Protein AF-A0A9X8E520-F1 (afdb_monomer)

Organism: Aphanomyces astaci (NCBI:txid112090)

Radius of gyration: 20.52 Å; Cα contacts (8 Å, |Δi|>4): 341; chains: 1; bounding box: 59×46×56 Å

pLDDT: mean 82.62, std 17.29, range [32.62, 98.75]

Mean predicted aligned error: 8.29 Å

Nearest PDB structures (foldseek):
  2x6n-assembly1_B  TM=4.641E-01  e=5.350E-03  Human spumaretrovirus
  2x78-assembly1_B  TM=4.586E-01  e=1.218E-02  Human spumaretrovirus
  2x6s-assembly3_B  TM=3.965E-01  e=4.715E-03  Human spumaretrovirus
  1bis-assembly1_A  TM=6.542E-01  e=9.823E-02  Human immunodeficiency virus 1
  6rwo-assembly1_C  TM=5.144E-01  e=1.736E-01  Simian immunodeficiency virus

Solvent-accessible surface area (backbone atoms only — not comparable to full-atom values): 13959 Å² total; per-residue (Å²): 104,71,66,59,50,52,51,52,52,52,49,52,32,64,79,52,66,40,84,47,46,34,43,41,44,79,42,82,44,48,43,42,66,74,77,93,68,86,92,67,62,94,90,56,82,83,83,82,78,91,73,91,81,41,65,85,43,46,35,30,36,34,48,39,38,36,75,86,68,51,75,50,64,42,39,36,23,33,65,30,83,76,65,92,47,68,68,59,42,53,49,17,50,73,76,38,43,37,31,54,78,73,60,32,70,59,49,57,57,49,26,69,76,59,54,34,45,71,34,30,36,73,81,18,64,90,42,46,68,56,44,43,55,50,46,44,69,77,42,61,73,47,90,54,38,92,83,43,36,33,38,40,38,35,60,70,53,66,43,66,61,37,71,69,38,49,52,50,35,52,77,44,34,35,46,79,43,73,39,59,81,95,37,44,79,78,71,30,65,45,64,64,63,31,53,60,53,35,54,51,52,41,33,51,54,48,48,52,50,57,51,68,74,47,92,59,101,73,87,80,88,77,79,73,76,51,47,64,56,47,37,54,55,41,50,46,59,34,47,78,74,60,102

Sequence (243 aa):
MRATFAERVQQLVFNHDIAVIYNADQTAVNYEYLPTKTINGINEKAVWVKCGGKTKERVTAMVLADTTGAKHPLFLVLRTTKSKFKAVVQDNLKQRQGFGKLLWKSVEPLQVQYDCHIYGNPTAWWNSKISLEFLEFNFARRLDRATKKVLLLWDDFSAHFTDEVVAYAKSINVVLERIPPRFTWICQPADVAWNRPLKSRLREKWLDLLRRQNPTLQDDHVEVQDATTFALYGCVLVYLCVV

Secondary structure (DSSP, 8-state):
-HHHHHHHHHHHHHHTT---EEEEEEEEEES----S-----TTPPPPPPP--S-TT-EEEEEEEEETT--B--EEEEEE-PPPS-HHHHHHHHHHSTT--HHHHHHHHHHHHHHTEEEEEETT----HHHHHHHHHHHHTT-TTTTT--EEEEE-S-GGGS-HHHHHHHHHTTEEEEEPPTT-HHHH-HIIIIIHHHHHHHHHHHHHHHHHHT-SSS-------S-HHHHHHHHHHHHHHHH-

InterPro domains:
  IPR004875 DDE superfamily endonuclease domain [PF03184] (56-225)
  IPR050863 Centromere and Transposable Element-Derived Protein [PTHR19303] (21-214)

Foldseek 3Di:
DQVVQVVVVVCCCVVFVAPKEKFKDKDWQFLALDDPDDDDDVPDDDDDFDDPPRRVATKIKMWMDMPVRDTAAIEIQHADDADPDPVQQVCCVVPQQRDHPVVSVVVVVLCVVLVHHYHYDNVSDDALVVLLVVCCVPQQPDPCQVPHAHEYEDEPPVSCDDPVNCVSCVVSRYHYDYDDPPCCCPRHCCNVFPRVQLNVQLSVVSVVVSVVVPPDPDDDDDDDPDSVCSSSVSNSVSNVVGD

Structure (mmCIF, N/CA/C/O backbone):
data_AF-A0A9X8E520-F1
#
_entry.id   AF-A0A9X8E520-F1
#
loop_
_atom_site.group_PDB
_atom_site.id
_atom_site.type_symbol
_atom_site.label_atom_id
_atom_site.label_alt_id
_atom_site.label_comp_id
_atom_site.label_asym_id
_atom_site.label_entity_id
_atom_site.label_seq_id
_atom_site.pdbx_PDB_ins_code
_atom_site.Cartn_x
_atom_site.Cartn_y
_atom_site.Cartn_z
_atom_site.occupancy
_atom_site.B_iso_or_equiv
_atom_site.auth_seq_id
_atom_site.auth_comp_id
_atom_site.auth_asym_id
_atom_site.auth_atom_id
_atom_site.pdbx_PDB_model_num
ATOM 1 N N . MET A 1 1 ? 8.726 -0.243 24.674 1.00 76.75 1 MET A N 1
ATOM 2 C CA . MET A 1 1 ? 8.202 0.192 23.358 1.00 76.75 1 MET A CA 1
ATOM 3 C C . MET A 1 1 ? 7.291 -0.837 22.696 1.00 76.75 1 MET A C 1
ATOM 5 O O . MET A 1 1 ? 6.156 -0.478 22.434 1.00 76.75 1 MET A O 1
ATOM 9 N N . ARG A 1 2 ? 7.706 -2.099 22.470 1.00 80.88 2 ARG A N 1
ATOM 10 C CA . ARG A 1 2 ? 6.799 -3.148 21.940 1.00 80.88 2 ARG A CA 1
ATOM 11 C C . ARG A 1 2 ? 5.533 -3.324 22.792 1.00 80.88 2 ARG A C 1
ATOM 13 O O . ARG A 1 2 ? 4.441 -3.281 22.250 1.00 80.88 2 ARG A O 1
ATOM 20 N N . ALA A 1 3 ? 5.687 -3.477 24.111 1.00 87.12 3 ALA A N 1
ATOM 21 C CA . ALA A 1 3 ? 4.557 -3.606 25.038 1.00 87.12 3 ALA A CA 1
ATOM 22 C C . ALA A 1 3 ? 3.640 -2.372 24.998 1.00 87.12 3 ALA A C 1
ATOM 24 O O . ALA A 1 3 ? 2.441 -2.509 24.828 1.00 87.12 3 ALA A O 1
ATOM 25 N N . THR A 1 4 ? 4.224 -1.172 25.027 1.00 90.38 4 THR A N 1
ATOM 26 C CA . THR A 1 4 ? 3.500 0.105 24.920 1.00 90.38 4 THR A CA 1
ATOM 27 C C . THR A 1 4 ? 2.713 0.232 23.611 1.00 90.38 4 THR A C 1
ATOM 29 O O . THR A 1 4 ? 1.591 0.719 23.607 1.00 90.38 4 THR A O 1
ATOM 32 N N . PHE A 1 5 ? 3.288 -0.206 22.486 1.00 91.81 5 PHE A N 1
ATOM 33 C CA . PHE A 1 5 ? 2.590 -0.207 21.200 1.00 91.81 5 PHE A CA 1
ATOM 34 C C . PHE A 1 5 ? 1.446 -1.222 21.183 1.00 91.81 5 PHE A C 1
ATOM 36 O O . PHE A 1 5 ? 0.347 -0.890 20.756 1.00 91.81 5 PHE A O 1
ATOM 43 N N . ALA A 1 6 ? 1.684 -2.432 21.693 1.00 91.56 6 ALA A N 1
ATOM 44 C CA . ALA A 1 6 ? 0.648 -3.452 21.807 1.00 91.56 6 ALA A CA 1
ATOM 45 C C . ALA A 1 6 ? -0.521 -2.976 22.685 1.00 91.56 6 ALA A C 1
ATOM 47 O O . ALA A 1 6 ? -1.672 -3.127 22.291 1.00 91.56 6 ALA A O 1
ATOM 48 N N . GLU A 1 7 ? -0.232 -2.340 23.820 1.00 95.44 7 GLU A N 1
ATOM 49 C CA . GLU A 1 7 ? -1.239 -1.746 24.704 1.00 95.44 7 GLU A CA 1
ATOM 50 C C . GLU A 1 7 ? -2.040 -0.647 23.993 1.00 95.44 7 GLU A C 1
ATOM 52 O O . GLU A 1 7 ? -3.267 -0.644 24.048 1.00 95.44 7 GLU A O 1
ATOM 57 N N . ARG A 1 8 ? -1.375 0.240 23.242 1.00 95.19 8 ARG A N 1
ATOM 58 C CA . ARG A 1 8 ? -2.053 1.279 22.452 1.00 95.19 8 ARG A CA 1
ATOM 59 C C . ARG A 1 8 ? -2.977 0.685 21.386 1.00 95.19 8 ARG A C 1
ATOM 61 O O . ARG A 1 8 ? -4.108 1.139 21.240 1.00 95.19 8 ARG A O 1
ATOM 68 N N . VAL A 1 9 ? -2.530 -0.354 20.678 1.00 95.62 9 VAL A N 1
ATOM 69 C CA . VAL A 1 9 ? -3.365 -1.083 19.708 1.00 95.62 9 VAL A CA 1
ATOM 70 C C . VAL A 1 9 ? -4.565 -1.731 20.404 1.00 95.62 9 VAL A C 1
ATOM 72 O O . VAL A 1 9 ? -5.687 -1.585 19.927 1.00 95.62 9 VAL A O 1
ATOM 75 N N . GLN A 1 10 ? -4.366 -2.384 21.552 1.00 96.88 10 GLN A N 1
ATOM 76 C CA . GLN A 1 10 ? -5.454 -2.983 22.338 1.00 96.88 10 GLN A CA 1
ATOM 77 C C . GLN A 1 10 ? -6.479 -1.937 22.794 1.00 96.88 10 GLN A C 1
ATOM 79 O O . GLN A 1 10 ? -7.682 -2.166 22.678 1.00 96.88 10 GLN A O 1
ATOM 84 N N . GLN A 1 11 ? -6.021 -0.769 23.249 1.00 97.81 11 GLN A N 1
ATOM 85 C CA . GLN A 1 11 ? -6.897 0.342 23.626 1.00 97.81 11 GLN A CA 1
ATOM 86 C C . GLN A 1 11 ? -7.702 0.863 22.432 1.00 97.81 11 GLN A C 1
ATOM 88 O O . GLN A 1 11 ? -8.901 1.090 22.566 1.00 97.81 11 GLN A O 1
ATOM 93 N N . LEU A 1 12 ? -7.083 1.024 21.257 1.00 98.00 12 LEU A N 1
ATOM 94 C CA . LEU A 1 12 ? -7.796 1.423 20.037 1.00 98.00 12 LEU A CA 1
ATOM 95 C C . LEU A 1 12 ? -8.856 0.397 19.640 1.00 98.00 12 LEU A C 1
ATOM 97 O O . LEU A 1 12 ? -9.971 0.780 19.292 1.00 98.00 12 LEU A O 1
ATOM 101 N N . VAL A 1 13 ? -8.517 -0.892 19.721 1.00 97.75 13 VAL A N 1
ATOM 102 C CA . VAL A 1 13 ? -9.443 -1.986 19.418 1.00 97.75 13 VAL A CA 1
ATOM 103 C C . VAL A 1 13 ? -10.659 -1.939 20.337 1.00 97.75 13 VAL A C 1
ATOM 105 O O . VAL A 1 13 ? -11.788 -1.958 19.850 1.00 97.75 13 VAL A O 1
ATOM 108 N N . PHE A 1 14 ? -10.434 -1.798 21.643 1.00 97.81 14 PHE A N 1
ATOM 109 C CA . PHE A 1 14 ? -11.499 -1.709 22.638 1.00 97.81 14 PHE A CA 1
ATOM 110 C C . PHE A 1 14 ? -12.358 -0.444 22.467 1.00 97.81 14 PHE A C 1
ATOM 112 O O . PHE A 1 14 ? -13.578 -0.528 22.353 1.00 97.81 14 PHE A O 1
ATOM 119 N N . ASN A 1 15 ? -11.732 0.734 22.378 1.00 97.69 15 ASN A N 1
ATOM 120 C CA . ASN A 1 15 ? -12.425 2.029 22.338 1.00 97.69 15 ASN A CA 1
ATOM 121 C C . ASN A 1 15 ? -13.245 2.257 21.059 1.00 97.69 15 ASN A C 1
ATOM 123 O O . ASN A 1 15 ? -14.111 3.135 21.018 1.00 97.69 15 ASN A O 1
ATOM 127 N N . HIS A 1 16 ? -12.933 1.536 19.985 1.00 96.75 16 HIS A N 1
ATOM 128 C CA . HIS A 1 16 ? -13.587 1.694 18.689 1.00 96.75 16 HIS A CA 1
ATOM 129 C C . HIS A 1 16 ? -14.366 0.456 18.235 1.00 96.75 16 HIS A C 1
ATOM 131 O O . HIS A 1 16 ? -14.846 0.474 17.102 1.00 96.75 16 HIS A O 1
ATOM 137 N N . ASP A 1 17 ? -14.517 -0.563 19.092 1.00 96.50 17 ASP A N 1
ATOM 138 C CA . ASP A 1 17 ? -15.198 -1.829 18.770 1.00 96.50 17 ASP A CA 1
ATOM 139 C C . ASP A 1 17 ? -14.666 -2.451 17.461 1.00 96.50 17 ASP A C 1
ATOM 141 O O . ASP A 1 17 ? -15.411 -2.788 16.535 1.00 96.50 17 ASP A O 1
ATOM 145 N N . ILE A 1 18 ? -13.335 -2.514 17.337 1.00 97.56 18 ILE A N 1
ATOM 146 C CA . ILE A 1 18 ? -12.672 -2.946 16.101 1.00 97.56 18 ILE A CA 1
ATOM 147 C C . ILE A 1 18 ? -12.643 -4.469 16.041 1.00 97.56 18 ILE A C 1
ATOM 149 O O . ILE A 1 18 ? -11.931 -5.118 16.802 1.00 97.56 18 ILE A O 1
ATOM 153 N N . ALA A 1 19 ? -13.359 -5.033 15.072 1.00 94.50 19 ALA A N 1
ATOM 154 C CA . ALA A 1 19 ? -13.349 -6.472 14.817 1.00 94.50 19 ALA A CA 1
ATOM 155 C C . ALA A 1 19 ? -12.196 -6.917 13.900 1.00 94.50 19 ALA A C 1
ATOM 157 O O . ALA A 1 19 ? -11.735 -8.052 13.997 1.00 94.50 19 ALA A O 1
ATOM 158 N N . VAL A 1 20 ? -11.737 -6.039 12.999 1.00 96.62 20 VAL A N 1
ATOM 159 C CA . VAL A 1 20 ? -10.734 -6.373 11.978 1.00 96.62 20 VAL A CA 1
ATOM 160 C C . VAL A 1 20 ? -9.592 -5.364 11.995 1.00 96.62 20 VAL A C 1
ATOM 162 O O . VAL A 1 20 ? -9.812 -4.152 11.878 1.00 96.62 20 VAL A O 1
ATOM 165 N N . ILE A 1 21 ? -8.368 -5.878 12.123 1.00 97.44 21 ILE A N 1
ATOM 166 C CA . ILE A 1 21 ? -7.132 -5.097 12.041 1.00 97.44 21 ILE A CA 1
ATOM 167 C C . ILE A 1 21 ? -6.421 -5.475 10.750 1.00 97.44 21 ILE A C 1
ATOM 169 O O . ILE A 1 21 ? -6.241 -6.650 10.448 1.00 97.44 21 ILE A O 1
ATOM 173 N N . TYR A 1 22 ? -5.986 -4.463 10.021 1.00 97.75 22 TYR A N 1
ATOM 174 C CA . TYR A 1 22 ? -5.211 -4.568 8.805 1.00 97.75 22 TYR A CA 1
ATOM 175 C C . TYR A 1 22 ? -3.776 -4.149 9.091 1.00 97.75 22 TYR A C 1
ATOM 177 O O . TYR A 1 22 ? -3.532 -3.174 9.808 1.00 97.75 22 TYR A O 1
ATOM 185 N N . ASN A 1 23 ? -2.818 -4.845 8.494 1.00 96.50 23 ASN A N 1
ATOM 186 C CA . ASN A 1 23 ? -1.446 -4.369 8.409 1.00 96.50 23 ASN A CA 1
ATOM 187 C C . ASN A 1 23 ? -1.032 -4.282 6.945 1.00 96.50 23 ASN A C 1
ATOM 189 O O . ASN A 1 23 ? -1.342 -5.169 6.149 1.00 96.50 23 ASN A O 1
ATOM 193 N N . ALA A 1 24 ? -0.338 -3.200 6.611 1.00 96.31 24 ALA A N 1
ATOM 194 C CA . ALA A 1 24 ? 0.188 -2.986 5.280 1.00 96.31 24 ALA A CA 1
ATOM 195 C C . ALA A 1 24 ? 1.589 -2.396 5.326 1.00 96.31 24 ALA A C 1
ATOM 197 O O . ALA A 1 24 ? 1.943 -1.680 6.266 1.00 96.31 24 ALA A O 1
ATOM 198 N N . ASP A 1 25 ? 2.365 -2.708 4.296 1.00 95.69 25 ASP A N 1
ATOM 199 C CA . ASP A 1 25 ? 3.729 -2.223 4.147 1.00 95.69 25 ASP A CA 1
ATOM 200 C C . ASP A 1 25 ? 4.185 -2.231 2.687 1.00 95.69 25 ASP A C 1
ATOM 202 O O . ASP A 1 25 ? 3.774 -3.086 1.892 1.00 95.69 25 ASP A O 1
ATOM 206 N N . GLN A 1 26 ? 5.074 -1.298 2.345 1.00 94.56 26 GLN A N 1
ATOM 207 C CA . GLN A 1 26 ? 5.732 -1.268 1.050 1.00 94.56 26 GLN A CA 1
ATOM 208 C C . GLN A 1 26 ? 7.029 -2.061 1.042 1.00 94.56 26 GLN A C 1
ATOM 210 O O . GLN A 1 26 ? 7.935 -1.875 1.849 1.00 94.56 26 GLN A O 1
ATOM 215 N N . THR A 1 27 ? 7.207 -2.839 -0.016 1.00 92.19 27 THR A N 1
ATOM 216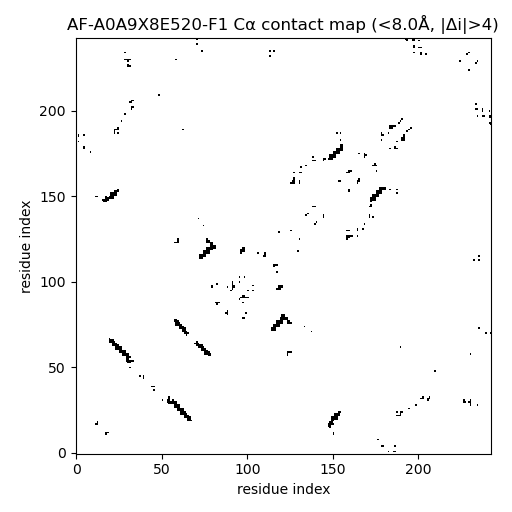 C CA . THR A 1 27 ? 8.427 -3.588 -0.246 1.00 92.19 27 THR A CA 1
ATOM 217 C C . THR A 1 27 ? 8.920 -3.444 -1.679 1.00 92.19 27 THR A C 1
ATOM 219 O O . THR A 1 27 ? 8.161 -3.443 -2.647 1.00 92.19 27 THR A O 1
ATOM 222 N N . ALA A 1 28 ? 10.237 -3.313 -1.828 1.00 90.88 28 ALA A N 1
ATOM 223 C CA . ALA A 1 28 ? 10.883 -3.304 -3.134 1.00 90.88 28 ALA A CA 1
ATOM 224 C C . ALA A 1 28 ? 10.916 -4.716 -3.738 1.00 90.88 28 ALA A C 1
ATOM 226 O O . ALA A 1 28 ? 11.499 -5.631 -3.141 1.00 90.88 28 ALA A O 1
ATOM 227 N N . VAL A 1 29 ? 10.363 -4.858 -4.940 1.00 86.56 29 VAL A N 1
ATOM 228 C CA . VAL A 1 29 ? 10.438 -6.056 -5.781 1.00 86.56 29 VAL A CA 1
ATOM 229 C C . VAL A 1 29 ? 11.311 -5.741 -6.990 1.00 86.56 29 VAL A C 1
ATOM 231 O O . VAL A 1 29 ? 10.954 -4.904 -7.813 1.00 86.56 29 VAL A O 1
ATOM 234 N N . ASN A 1 30 ? 12.478 -6.371 -7.086 1.00 83.00 30 ASN A N 1
ATOM 235 C CA . ASN A 1 30 ? 13.413 -6.105 -8.181 1.00 83.00 30 ASN A CA 1
ATOM 236 C C . ASN A 1 30 ? 12.934 -6.781 -9.472 1.00 83.00 30 ASN A C 1
ATOM 238 O O . ASN A 1 30 ? 12.355 -7.865 -9.416 1.00 83.00 30 ASN A O 1
ATOM 242 N N . TYR A 1 31 ? 13.224 -6.181 -10.631 1.00 72.56 31 TYR A N 1
ATOM 243 C CA . TYR A 1 31 ? 12.958 -6.846 -11.915 1.00 72.56 31 TYR A CA 1
ATOM 244 C C . TYR A 1 31 ? 13.843 -8.078 -12.121 1.00 72.56 31 TYR A C 1
ATOM 246 O O . TYR A 1 31 ? 13.400 -9.064 -12.699 1.00 72.56 31 TYR A O 1
ATOM 254 N N . GLU A 1 32 ? 15.074 -8.046 -11.607 1.00 69.50 32 GLU A N 1
ATOM 255 C CA . GLU A 1 32 ? 16.029 -9.146 -11.718 1.00 69.50 32 GLU A CA 1
ATOM 256 C C . GLU A 1 32 ? 16.555 -9.548 -10.334 1.00 69.50 32 GLU A C 1
ATOM 258 O O . GLU A 1 32 ? 17.091 -8.724 -9.587 1.00 69.50 32 GLU A O 1
ATOM 263 N N . TYR A 1 33 ? 16.452 -10.837 -10.000 1.00 67.88 33 TYR A N 1
ATOM 264 C CA . TYR A 1 33 ? 16.968 -11.408 -8.750 1.00 67.88 33 TYR A CA 1
ATOM 265 C C . TYR A 1 33 ? 18.248 -12.216 -8.999 1.00 67.88 33 TYR A C 1
ATOM 267 O O . TYR A 1 33 ? 18.286 -13.435 -8.821 1.00 67.88 33 TYR A O 1
ATOM 275 N N . LEU A 1 34 ? 19.320 -11.541 -9.423 1.00 63.75 34 LEU A N 1
ATOM 276 C CA . LEU A 1 34 ? 20.594 -12.210 -9.697 1.00 63.75 34 LEU A CA 1
ATOM 277 C C . LEU A 1 34 ? 21.301 -12.662 -8.405 1.00 63.75 34 LEU A C 1
ATOM 279 O O . LEU A 1 34 ? 21.363 -11.908 -7.428 1.00 63.75 34 LEU A O 1
ATOM 283 N N . PRO A 1 35 ? 21.877 -13.878 -8.373 1.00 59.91 35 PRO A N 1
ATOM 284 C CA . PRO A 1 35 ? 22.818 -14.262 -7.331 1.00 59.91 35 PRO A CA 1
ATOM 285 C C . PRO A 1 35 ? 24.036 -13.336 -7.323 1.00 59.91 35 PRO A C 1
ATOM 287 O O . PRO A 1 35 ? 24.716 -13.185 -8.327 1.00 59.91 35 PRO A O 1
ATOM 290 N N . THR A 1 36 ? 24.344 -12.747 -6.168 1.00 53.72 36 THR A N 1
ATOM 291 C CA . THR A 1 36 ? 25.592 -11.995 -5.943 1.00 53.72 36 THR A CA 1
ATOM 292 C C . THR A 1 36 ? 26.770 -12.894 -5.570 1.00 53.72 36 THR A C 1
ATOM 294 O O . THR A 1 36 ? 27.895 -12.419 -5.459 1.00 53.72 36 THR A O 1
ATOM 297 N N . LYS A 1 37 ? 26.514 -14.187 -5.342 1.00 50.72 37 LYS A N 1
ATOM 298 C CA . LYS A 1 37 ? 27.513 -15.203 -5.015 1.00 50.72 37 LYS A CA 1
ATOM 299 C C . LYS A 1 37 ? 27.244 -16.451 -5.846 1.00 50.72 37 LYS A C 1
ATOM 301 O O . LYS A 1 37 ? 26.109 -16.925 -5.881 1.00 50.72 37 LYS A O 1
ATOM 306 N N . THR A 1 38 ? 28.297 -16.979 -6.452 1.00 53.72 38 THR A N 1
ATOM 307 C CA . THR A 1 38 ? 28.310 -18.280 -7.120 1.00 53.72 38 THR A CA 1
ATOM 308 C C . THR A 1 38 ? 28.946 -19.277 -6.154 1.00 53.72 38 THR A C 1
ATOM 310 O O . THR A 1 38 ? 30.068 -19.049 -5.709 1.00 53.72 38 THR A O 1
ATOM 313 N N . ILE A 1 39 ? 28.224 -20.335 -5.773 1.00 52.62 39 ILE A N 1
ATOM 314 C CA . ILE A 1 39 ? 28.782 -21.447 -4.989 1.00 52.62 39 ILE A CA 1
ATOM 315 C C . ILE A 1 39 ? 28.995 -22.588 -5.974 1.00 52.62 39 ILE A C 1
ATOM 317 O O . ILE A 1 39 ? 28.029 -23.203 -6.414 1.00 52.62 39 ILE A O 1
ATOM 321 N N . ASN A 1 40 ? 30.254 -22.813 -6.323 1.00 55.78 40 ASN A N 1
ATOM 322 C CA . ASN A 1 40 ? 30.696 -23.863 -7.230 1.00 55.78 40 ASN A CA 1
ATOM 323 C C . ASN A 1 40 ? 31.607 -24.833 -6.470 1.00 55.78 40 ASN A C 1
ATOM 325 O O . ASN A 1 40 ? 32.251 -24.434 -5.491 1.00 55.78 40 ASN A O 1
ATOM 329 N N . GLY A 1 41 ? 31.695 -26.081 -6.935 1.00 49.84 41 GLY A N 1
ATOM 330 C CA . GLY A 1 41 ? 32.774 -26.976 -6.525 1.00 49.84 41 GLY A CA 1
ATOM 331 C C . GLY A 1 41 ? 34.139 -26.361 -6.858 1.00 49.84 41 GLY A C 1
ATOM 332 O O . GLY A 1 41 ? 34.268 -25.560 -7.790 1.00 49.84 41 GLY A O 1
ATOM 333 N N . ILE A 1 42 ? 35.175 -26.704 -6.088 1.00 44.91 42 ILE A N 1
ATOM 334 C CA . ILE A 1 42 ? 36.545 -26.253 -6.374 1.00 44.91 42 ILE A CA 1
ATOM 335 C C . ILE A 1 42 ? 36.895 -26.685 -7.812 1.00 44.91 42 ILE A C 1
ATOM 337 O O . ILE A 1 42 ? 36.783 -27.862 -8.138 1.00 44.91 42 ILE A O 1
ATOM 341 N N . ASN A 1 43 ? 37.315 -25.730 -8.653 1.00 51.47 43 ASN A N 1
ATOM 342 C CA . ASN A 1 43 ? 37.640 -25.869 -10.087 1.00 51.47 43 ASN A CA 1
ATOM 343 C C . ASN A 1 43 ? 36.467 -25.974 -11.090 1.00 51.47 43 ASN A C 1
ATOM 345 O O . ASN A 1 43 ? 36.713 -26.226 -12.271 1.00 51.47 43 ASN A O 1
ATOM 349 N N . GLU A 1 44 ? 35.214 -25.718 -10.701 1.00 56.75 44 GLU A N 1
ATOM 350 C CA . GLU A 1 44 ? 34.104 -25.654 -11.668 1.00 56.75 44 GLU A CA 1
ATOM 351 C C . GLU A 1 44 ? 33.987 -24.287 -12.365 1.00 56.75 44 GLU A C 1
ATOM 353 O O . GLU A 1 44 ? 34.105 -23.224 -11.745 1.00 56.75 44 GLU A O 1
ATOM 358 N N . LYS A 1 45 ? 33.699 -24.310 -13.675 1.00 50.41 45 LYS A N 1
ATOM 359 C CA . LYS A 1 45 ? 33.547 -23.101 -14.498 1.00 50.41 45 LYS A CA 1
ATOM 360 C C . LYS A 1 45 ? 32.419 -22.211 -13.967 1.00 50.41 45 LYS A C 1
ATOM 362 O O . LYS A 1 45 ? 31.296 -22.659 -13.747 1.00 50.41 45 LYS A O 1
ATOM 367 N N . ALA A 1 46 ? 32.713 -20.922 -13.816 1.00 53.28 46 ALA A N 1
ATOM 368 C CA . ALA A 1 46 ? 31.705 -19.918 -13.505 1.00 53.28 46 ALA A CA 1
ATOM 369 C C . ALA A 1 46 ? 30.697 -19.812 -14.661 1.00 53.28 46 ALA A C 1
ATOM 371 O O . ALA A 1 46 ? 31.078 -19.573 -15.809 1.00 53.28 46 ALA A O 1
ATOM 372 N N . VAL A 1 47 ? 29.411 -19.985 -14.352 1.00 56.12 47 VAL A N 1
ATOM 373 C CA . VAL A 1 47 ? 28.324 -19.783 -15.313 1.00 56.12 47 VAL A CA 1
ATOM 374 C C . VAL A 1 47 ? 27.975 -18.299 -15.341 1.00 56.12 47 VAL A C 1
ATOM 376 O O . VAL A 1 47 ? 27.555 -17.729 -14.334 1.00 56.12 47 VAL A O 1
ATOM 379 N N . TRP A 1 48 ? 28.149 -17.672 -16.502 1.00 54.72 48 TRP A N 1
ATOM 380 C CA . TRP A 1 48 ? 27.762 -16.284 -16.727 1.00 54.72 48 TRP A CA 1
ATOM 381 C C . TRP A 1 48 ? 26.306 -16.216 -17.175 1.00 54.72 48 TRP A C 1
ATOM 383 O O . TRP A 1 48 ? 25.946 -16.729 -18.231 1.00 54.72 48 TRP A O 1
ATOM 393 N N . VAL A 1 49 ? 25.469 -15.561 -16.375 1.00 56.81 49 VAL A N 1
ATOM 394 C CA . VAL A 1 49 ? 24.074 -15.290 -16.732 1.00 56.81 49 VAL A CA 1
ATOM 395 C C . VAL A 1 49 ? 24.015 -13.937 -17.439 1.00 56.81 49 VAL A C 1
ATOM 397 O O . VAL A 1 49 ? 24.371 -12.916 -16.848 1.00 56.81 49 VAL A O 1
ATOM 400 N N . LYS A 1 50 ? 23.563 -13.913 -18.700 1.00 53.78 50 LYS A N 1
ATOM 401 C CA . LYS A 1 50 ? 23.252 -12.655 -19.397 1.00 53.78 50 LYS A CA 1
ATOM 402 C C . LYS A 1 50 ? 22.089 -11.960 -18.678 1.00 53.78 50 LYS A C 1
ATOM 404 O O . LYS A 1 50 ? 21.089 -12.591 -18.355 1.00 53.78 50 LYS A O 1
ATOM 409 N N . CYS A 1 51 ? 22.236 -10.667 -18.414 1.00 56.34 51 CYS A N 1
ATOM 410 C CA . CYS A 1 51 ? 21.292 -9.855 -17.648 1.00 56.34 51 CYS A CA 1
ATOM 411 C C . CYS A 1 51 ? 20.943 -8.588 -18.443 1.00 56.34 51 CYS A C 1
ATOM 413 O O . CYS A 1 51 ? 21.780 -8.078 -19.189 1.00 56.34 51 CYS A O 1
ATOM 415 N N . GLY A 1 52 ? 19.719 -8.076 -18.281 1.00 57.97 52 GLY A N 1
ATOM 416 C CA . GLY A 1 52 ? 19.222 -6.881 -18.972 1.00 57.97 52 GLY A CA 1
ATOM 417 C C . GLY A 1 52 ? 19.710 -5.560 -18.369 1.00 57.97 52 GLY A C 1
ATOM 418 O O . GLY A 1 52 ? 19.231 -4.495 -18.747 1.00 57.97 52 GLY A O 1
ATOM 419 N N . GLY A 1 53 ? 20.628 -5.606 -17.399 1.00 58.81 53 GLY A N 1
ATOM 420 C CA . GLY A 1 53 ? 21.170 -4.440 -16.699 1.00 58.81 53 GLY A CA 1
ATOM 421 C C . GLY A 1 53 ? 20.209 -3.808 -15.685 1.00 58.81 53 GLY A C 1
ATOM 422 O O . GLY A 1 53 ? 20.510 -2.744 -15.143 1.00 58.81 53 GLY A O 1
ATOM 423 N N . LYS A 1 54 ? 19.070 -4.451 -15.390 1.00 64.56 54 LYS A N 1
ATOM 424 C CA . LYS A 1 54 ? 17.964 -3.893 -14.589 1.00 64.56 54 LYS A CA 1
ATOM 425 C C . LYS A 1 54 ? 17.979 -4.304 -13.113 1.00 64.56 54 LYS A C 1
ATOM 427 O O . LYS A 1 54 ? 17.001 -4.108 -12.402 1.00 64.56 54 LYS A O 1
ATOM 432 N N . THR A 1 55 ? 19.104 -4.796 -12.601 1.00 59.66 55 THR A N 1
ATOM 433 C CA . THR A 1 55 ? 19.282 -5.207 -11.188 1.00 59.66 55 THR A CA 1
ATOM 434 C C . THR A 1 55 ? 18.922 -4.146 -10.139 1.00 59.66 55 THR A C 1
ATOM 436 O O . THR A 1 55 ? 18.611 -4.490 -8.999 1.00 59.66 55 THR A O 1
ATOM 439 N N . LYS A 1 56 ? 18.971 -2.856 -10.501 1.00 66.12 56 LYS A N 1
ATOM 440 C CA . LYS A 1 56 ? 18.595 -1.724 -9.631 1.00 66.12 56 LYS A CA 1
ATOM 441 C C . LYS A 1 56 ? 17.178 -1.210 -9.877 1.00 66.12 56 LYS A C 1
ATOM 443 O O . LYS A 1 56 ? 16.698 -0.359 -9.126 1.00 66.12 56 LYS A O 1
ATOM 448 N N . GLU A 1 57 ? 16.529 -1.676 -10.936 1.00 77.38 57 GLU A N 1
ATOM 449 C CA . GLU A 1 57 ? 15.148 -1.332 -11.219 1.00 77.38 57 GLU A CA 1
ATOM 450 C C . GLU A 1 57 ? 14.208 -2.226 -10.410 1.00 77.38 57 GLU A C 1
ATOM 452 O O . GLU A 1 57 ? 14.437 -3.423 -10.212 1.00 77.38 57 GLU A O 1
ATOM 457 N N . ARG A 1 58 ? 13.147 -1.605 -9.905 1.00 83.69 58 ARG A N 1
ATOM 458 C CA . ARG A 1 58 ? 12.216 -2.225 -8.974 1.00 83.69 58 ARG A CA 1
ATOM 459 C C . ARG A 1 58 ? 10.812 -1.690 -9.168 1.00 83.69 58 ARG A C 1
ATOM 461 O O . ARG A 1 58 ? 10.625 -0.536 -9.563 1.00 83.69 58 ARG A O 1
ATOM 468 N N . VAL A 1 59 ? 9.859 -2.522 -8.794 1.00 89.12 59 VAL A N 1
ATOM 469 C CA . VAL A 1 59 ? 8.491 -2.147 -8.466 1.00 89.12 59 VAL A CA 1
ATOM 470 C C . VAL A 1 59 ? 8.416 -1.936 -6.959 1.00 89.12 59 VAL A C 1
ATOM 472 O O . VAL A 1 59 ? 9.009 -2.696 -6.190 1.00 89.12 59 VAL A O 1
ATOM 475 N N . THR A 1 60 ? 7.695 -0.909 -6.522 1.00 93.69 60 THR A N 1
ATOM 476 C CA . THR A 1 60 ? 7.277 -0.823 -5.118 1.00 93.69 60 THR A CA 1
ATOM 477 C C . THR A 1 60 ? 5.941 -1.536 -4.989 1.00 93.69 60 THR A C 1
ATOM 479 O O . THR A 1 60 ? 4.981 -1.115 -5.627 1.00 93.69 60 THR A O 1
ATOM 482 N N . ALA A 1 61 ? 5.882 -2.609 -4.207 1.00 94.06 61 ALA A N 1
ATOM 483 C CA . ALA A 1 61 ? 4.656 -3.346 -3.930 1.00 94.06 61 ALA A CA 1
ATOM 484 C C . ALA A 1 61 ? 4.172 -3.030 -2.514 1.00 94.06 61 ALA A C 1
ATOM 486 O O . ALA A 1 61 ? 4.948 -3.152 -1.574 1.00 94.06 61 ALA A O 1
ATOM 487 N N . MET A 1 62 ? 2.914 -2.638 -2.359 1.00 96.19 62 MET A N 1
ATOM 488 C CA . MET A 1 62 ? 2.226 -2.540 -1.077 1.00 96.19 62 MET A CA 1
ATOM 489 C C . MET A 1 62 ? 1.446 -3.834 -0.855 1.00 96.19 62 MET A C 1
ATOM 491 O O . MET A 1 62 ? 0.552 -4.158 -1.643 1.00 96.19 62 MET A O 1
ATOM 495 N N . VAL A 1 63 ? 1.803 -4.557 0.204 1.00 94.88 63 VAL A N 1
ATOM 496 C CA . VAL A 1 63 ? 1.083 -5.747 0.672 1.00 94.88 63 VAL A CA 1
ATOM 497 C C . VAL A 1 63 ? 0.063 -5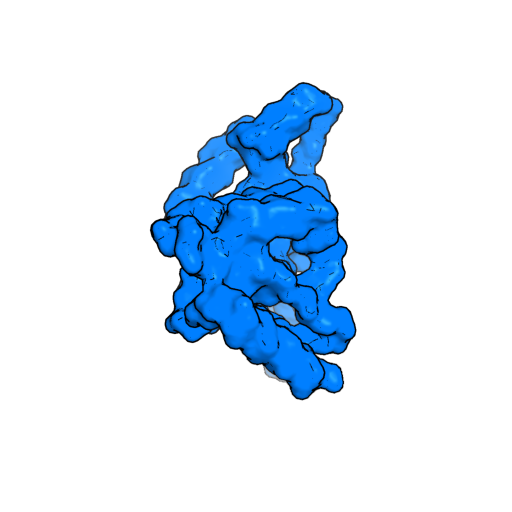.344 1.734 1.00 94.88 63 VAL A C 1
ATOM 499 O O . VAL A 1 63 ? 0.334 -4.438 2.519 1.00 94.88 63 VAL A O 1
ATOM 502 N N . LEU A 1 64 ? -1.092 -6.010 1.776 1.00 96.06 64 LEU A N 1
ATOM 503 C CA . LEU A 1 64 ? -2.146 -5.767 2.766 1.00 96.06 64 LEU A CA 1
ATOM 504 C C . LEU A 1 64 ? -2.775 -7.097 3.191 1.00 96.06 64 LEU A C 1
ATOM 506 O O . LEU A 1 64 ? -3.278 -7.839 2.352 1.00 96.06 64 LEU A O 1
ATOM 510 N N . ALA A 1 65 ? -2.785 -7.389 4.487 1.00 95.00 65 ALA A N 1
ATOM 511 C CA . ALA A 1 65 ? -3.552 -8.511 5.024 1.00 95.00 65 ALA A CA 1
ATOM 512 C C . ALA A 1 65 ? -4.228 -8.129 6.341 1.00 95.00 65 ALA A C 1
ATOM 514 O O . ALA A 1 65 ? -3.840 -7.152 6.994 1.00 95.00 65 ALA A O 1
ATOM 515 N N . ASP A 1 66 ? -5.248 -8.896 6.712 1.00 95.19 66 ASP A N 1
ATOM 516 C CA . ASP A 1 66 ? -6.037 -8.656 7.916 1.00 95.19 66 ASP A CA 1
ATOM 517 C C . ASP A 1 66 ? -5.969 -9.795 8.941 1.00 95.19 66 ASP A C 1
ATOM 519 O O . ASP A 1 66 ? -5.380 -10.855 8.717 1.00 95.19 66 ASP A O 1
ATOM 523 N N . THR A 1 67 ? -6.572 -9.563 10.105 1.00 94.44 67 THR A N 1
ATOM 524 C CA . THR A 1 67 ? -6.607 -10.507 11.230 1.00 94.44 67 THR A CA 1
ATOM 525 C C . THR A 1 67 ? -7.348 -11.810 10.955 1.00 94.44 67 THR A C 1
ATOM 527 O O . THR A 1 67 ? -7.223 -12.735 11.754 1.00 94.44 67 THR A O 1
ATOM 530 N N . THR A 1 68 ? -8.102 -11.919 9.859 1.00 92.75 68 THR A N 1
ATOM 531 C CA . THR A 1 68 ? -8.709 -13.190 9.431 1.00 92.75 68 THR A CA 1
ATOM 532 C C . THR A 1 68 ? -7.735 -14.057 8.629 1.00 92.75 68 THR A C 1
ATOM 534 O O . THR A 1 68 ? -8.025 -15.219 8.353 1.00 92.75 68 THR A O 1
ATOM 537 N N . GLY A 1 69 ? -6.570 -13.505 8.271 1.00 89.12 69 GLY A N 1
ATOM 538 C CA . GLY A 1 69 ? -5.612 -14.118 7.354 1.00 89.12 69 GLY A CA 1
ATOM 539 C C . GLY A 1 69 ? -5.936 -13.851 5.883 1.00 89.12 69 GLY A C 1
ATOM 540 O O . GLY A 1 69 ? -5.244 -14.370 5.006 1.00 89.12 69 GLY A O 1
ATOM 541 N N . ALA A 1 70 ? -6.965 -13.049 5.589 1.00 91.75 70 ALA A N 1
ATOM 542 C CA . ALA A 1 70 ? -7.282 -12.673 4.223 1.00 91.75 70 ALA A CA 1
ATOM 543 C C . ALA A 1 70 ? -6.230 -11.702 3.671 1.00 91.75 70 ALA A C 1
ATOM 545 O O . ALA A 1 70 ? -5.818 -10.734 4.320 1.00 91.75 70 ALA A O 1
ATOM 546 N N . LYS A 1 71 ? -5.807 -11.989 2.441 1.00 91.00 71 LYS A N 1
ATOM 547 C CA . LYS A 1 71 ? -4.910 -11.155 1.642 1.00 91.00 71 LYS A CA 1
ATOM 548 C C . LYS A 1 71 ? -5.737 -10.297 0.706 1.00 91.00 71 LYS A C 1
ATOM 550 O O . LYS A 1 71 ? -6.716 -10.779 0.140 1.00 91.00 71 LYS A O 1
ATOM 555 N N . HIS A 1 72 ? -5.304 -9.062 0.510 1.00 93.75 72 HIS A N 1
ATOM 556 C CA . HIS A 1 72 ? -6.004 -8.095 -0.330 1.00 93.75 72 HIS A CA 1
ATOM 557 C C . HIS A 1 72 ? -5.196 -7.787 -1.596 1.00 93.75 72 HIS A C 1
ATOM 559 O O . HIS A 1 72 ? -3.976 -7.978 -1.593 1.00 93.75 72 HIS A O 1
ATOM 565 N N . PRO A 1 73 ? -5.842 -7.319 -2.680 1.00 94.00 73 PRO A N 1
ATOM 566 C CA . PRO A 1 73 ? -5.171 -6.973 -3.931 1.00 94.00 73 PRO A CA 1
ATOM 567 C C . PRO A 1 73 ? -3.914 -6.118 -3.738 1.00 94.00 73 PRO A C 1
ATOM 569 O O . PRO A 1 73 ? -3.906 -5.133 -2.994 1.00 94.00 73 PRO A O 1
ATOM 572 N N . LEU A 1 74 ? -2.838 -6.475 -4.446 1.00 93.38 74 LEU A N 1
ATOM 573 C CA . LEU A 1 74 ? -1.583 -5.726 -4.391 1.00 93.38 74 LEU A CA 1
ATOM 574 C C . LEU A 1 74 ? -1.736 -4.343 -5.013 1.00 93.38 74 LEU A C 1
ATOM 576 O O . LEU A 1 74 ? -2.350 -4.189 -6.068 1.00 93.38 74 LEU A O 1
ATOM 580 N N . PHE A 1 75 ? -1.052 -3.363 -4.429 1.00 96.56 75 PHE A N 1
ATOM 581 C CA . PHE A 1 75 ? -0.807 -2.079 -5.080 1.00 96.56 75 PHE A CA 1
ATOM 582 C C . PHE A 1 75 ? 0.652 -2.010 -5.523 1.00 96.56 75 PHE A C 1
ATOM 584 O O . PHE A 1 75 ? 1.569 -2.129 -4.716 1.00 96.56 75 PHE A O 1
ATOM 591 N N . LEU A 1 76 ? 0.879 -1.809 -6.813 1.00 95.19 76 LEU A N 1
ATOM 592 C CA . LEU A 1 76 ? 2.186 -1.796 -7.452 1.00 95.19 76 LEU A CA 1
ATOM 593 C C . LEU A 1 76 ? 2.479 -0.394 -7.980 1.00 95.19 76 LEU A C 1
ATOM 595 O O . LEU A 1 76 ? 1.624 0.235 -8.595 1.00 95.19 76 LEU A O 1
ATOM 599 N N . VAL A 1 77 ? 3.699 0.095 -7.779 1.00 95.12 77 VAL A N 1
ATOM 600 C CA . VAL A 1 77 ? 4.158 1.376 -8.323 1.00 95.12 77 VAL A CA 1
ATOM 601 C C . VAL A 1 77 ? 5.369 1.147 -9.212 1.00 95.12 77 VAL A C 1
ATOM 603 O O . VAL A 1 77 ? 6.445 0.764 -8.743 1.00 95.12 77 VAL A O 1
ATOM 606 N N . LEU A 1 78 ? 5.185 1.387 -10.507 1.00 91.50 78 LEU A N 1
ATOM 607 C CA . LEU A 1 78 ? 6.191 1.203 -11.544 1.00 91.50 78 LEU A CA 1
ATOM 608 C C . LEU A 1 78 ? 6.822 2.537 -11.917 1.00 91.50 78 LEU A C 1
ATOM 610 O O . LEU A 1 78 ? 6.205 3.606 -11.850 1.00 91.50 78 LEU A O 1
ATOM 614 N N . ARG A 1 79 ? 8.070 2.456 -12.379 1.00 88.88 79 ARG A N 1
ATOM 615 C CA . ARG A 1 79 ? 8.746 3.598 -12.981 1.00 88.88 79 ARG A CA 1
ATOM 616 C C . ARG A 1 79 ? 8.121 3.908 -14.337 1.00 88.88 79 ARG A C 1
ATOM 618 O O . ARG A 1 79 ? 8.106 3.056 -15.218 1.00 88.88 79 ARG A O 1
ATOM 625 N N . THR A 1 80 ? 7.697 5.151 -14.534 1.00 87.38 80 THR A N 1
ATOM 626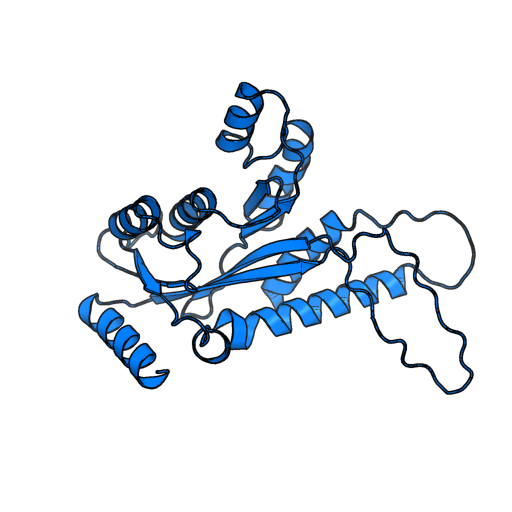 C CA . THR A 1 80 ? 7.216 5.640 -15.835 1.00 87.38 80 THR A CA 1
ATOM 627 C C . THR A 1 80 ? 7.805 6.998 -16.174 1.00 87.38 80 THR A C 1
ATOM 629 O O . THR A 1 80 ? 7.869 7.891 -15.325 1.00 87.38 80 THR A O 1
ATOM 632 N N . THR A 1 81 ? 8.164 7.204 -17.438 1.00 84.56 81 THR A N 1
ATOM 633 C CA . THR A 1 81 ? 8.633 8.508 -17.916 1.00 84.56 81 THR A CA 1
ATOM 634 C C . THR A 1 81 ? 7.498 9.528 -17.884 1.00 84.56 81 THR A C 1
ATOM 636 O O . THR A 1 81 ? 6.416 9.302 -18.427 1.00 84.56 81 THR A O 1
ATOM 639 N N . LYS A 1 82 ? 7.747 10.683 -17.262 1.00 80.56 82 LYS A N 1
ATOM 640 C CA . LYS A 1 82 ? 6.781 11.785 -17.231 1.00 80.56 82 LYS A CA 1
ATOM 641 C C . LYS A 1 82 ? 6.654 12.413 -18.620 1.00 80.56 82 LYS A C 1
ATOM 643 O O . LYS A 1 82 ? 7.657 12.708 -19.265 1.00 80.56 82 LYS A O 1
ATOM 648 N N . SER A 1 83 ? 5.424 12.687 -19.049 1.00 86.12 83 SER A N 1
ATOM 649 C CA . SER A 1 83 ? 5.191 13.505 -20.245 1.00 86.12 83 SER A CA 1
ATOM 650 C C . SER A 1 83 ? 5.726 14.929 -20.049 1.00 86.12 83 SER A C 1
ATOM 652 O O . SER A 1 83 ? 5.632 15.494 -18.957 1.00 86.12 83 SER A O 1
ATOM 654 N N . LYS A 1 84 ? 6.243 15.537 -21.123 1.00 89.44 84 LYS A N 1
ATOM 655 C CA . LYS A 1 84 ? 6.677 16.945 -21.130 1.00 89.44 84 LYS A CA 1
ATOM 656 C C . LYS A 1 84 ? 5.493 17.925 -21.109 1.00 89.44 84 LYS A C 1
ATOM 658 O O . LYS A 1 84 ? 5.653 19.073 -20.708 1.00 89.44 84 LYS A O 1
ATOM 663 N N . PHE A 1 85 ? 4.298 17.476 -21.496 1.00 90.12 85 PHE A N 1
ATOM 664 C CA . PHE A 1 85 ? 3.106 18.319 -21.605 1.00 90.12 85 PHE A CA 1
ATOM 665 C C . PHE A 1 85 ? 2.247 18.243 -20.337 1.00 90.12 85 PHE A C 1
ATOM 667 O O . PHE A 1 85 ? 1.699 17.187 -20.020 1.00 90.12 85 PHE A O 1
ATOM 674 N N . LYS A 1 86 ? 2.077 19.372 -19.630 1.00 89.75 86 LYS A N 1
ATOM 675 C CA . LYS A 1 86 ? 1.340 19.436 -18.349 1.00 89.75 86 LYS A CA 1
ATOM 676 C C . LYS A 1 86 ? -0.094 18.900 -18.443 1.00 89.75 86 LYS A C 1
ATOM 678 O O . LYS A 1 86 ? -0.498 18.139 -17.571 1.00 89.75 86 LYS A O 1
ATOM 683 N N . ALA A 1 87 ? -0.831 19.239 -19.503 1.00 89.88 87 ALA A N 1
ATOM 684 C CA . ALA A 1 87 ? -2.198 18.750 -19.706 1.00 89.88 87 ALA A CA 1
ATOM 685 C C . ALA A 1 87 ? -2.248 17.215 -19.820 1.00 89.88 87 ALA A C 1
ATOM 687 O O . ALA A 1 87 ? -3.070 16.568 -19.180 1.00 89.88 87 ALA A O 1
ATOM 688 N N . VAL A 1 88 ? -1.297 16.622 -20.550 1.00 89.25 88 VAL A N 1
ATOM 689 C CA . VAL A 1 88 ? -1.174 15.162 -20.683 1.00 89.25 88 VAL A CA 1
ATOM 690 C C . VAL A 1 88 ? -0.793 1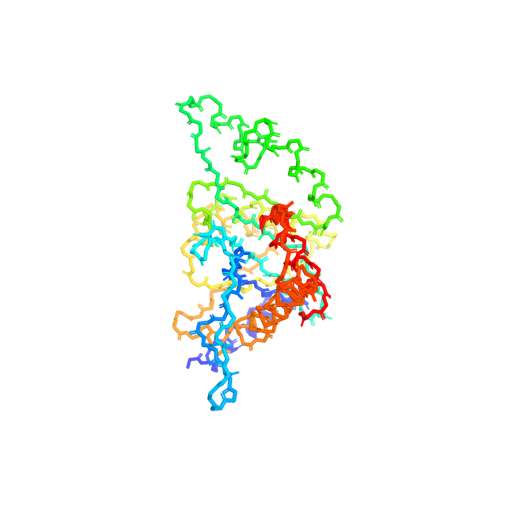4.514 -19.353 1.00 89.25 88 VAL A C 1
ATOM 692 O O . VAL A 1 88 ? -1.277 13.431 -19.048 1.00 89.25 88 VAL A O 1
ATOM 695 N N . VAL A 1 89 ? 0.052 15.162 -18.543 1.00 87.38 89 VAL A N 1
ATOM 696 C CA . VAL A 1 89 ? 0.385 14.667 -17.197 1.00 87.38 89 VAL A CA 1
ATOM 697 C C . VAL A 1 89 ? -0.865 14.594 -16.322 1.00 87.38 89 VAL A C 1
ATOM 699 O O . VAL A 1 89 ? -1.087 13.563 -15.697 1.00 87.38 89 VAL A O 1
ATOM 702 N N . GLN A 1 90 ? -1.686 15.647 -16.297 1.00 88.31 90 GLN A N 1
ATOM 703 C CA . GLN A 1 90 ? -2.916 15.655 -15.499 1.00 88.31 90 GLN A CA 1
ATOM 704 C C . GLN A 1 90 ? -3.916 14.602 -15.982 1.00 88.31 90 GLN A C 1
ATOM 706 O O . GLN A 1 90 ? -4.448 13.845 -15.172 1.00 88.31 90 GLN A O 1
ATOM 711 N N . ASP A 1 91 ? -4.101 14.488 -17.299 1.00 91.19 91 ASP A N 1
ATOM 712 C CA . ASP A 1 91 ? -4.977 13.474 -17.889 1.00 91.19 91 ASP A CA 1
ATOM 713 C C . ASP A 1 91 ? -4.497 12.049 -17.561 1.00 91.19 91 ASP A C 1
ATOM 715 O O . ASP A 1 91 ? -5.276 11.212 -17.114 1.00 91.19 91 ASP A O 1
ATOM 719 N N . ASN A 1 92 ? -3.191 11.778 -17.675 1.00 90.88 92 ASN A N 1
ATOM 720 C CA . ASN A 1 92 ? -2.619 10.480 -17.307 1.00 90.88 92 ASN A CA 1
ATOM 721 C C . ASN A 1 92 ? -2.784 10.172 -15.814 1.00 90.88 92 ASN A C 1
ATOM 723 O O . ASN A 1 92 ? -3.107 9.043 -15.456 1.00 90.88 92 ASN A O 1
ATOM 727 N N . LEU A 1 93 ? -2.568 11.152 -14.933 1.00 88.75 93 LEU A N 1
ATOM 728 C CA . LEU A 1 93 ? -2.729 10.959 -13.491 1.00 88.75 93 LEU A CA 1
ATOM 729 C C . LEU A 1 93 ? -4.184 10.703 -13.097 1.00 88.75 93 LEU A C 1
ATOM 731 O O . LEU A 1 93 ? -4.405 10.015 -12.104 1.00 88.75 93 LEU A O 1
ATOM 735 N N . LYS A 1 94 ? -5.152 11.274 -13.821 1.00 89.81 94 LYS A N 1
ATOM 736 C CA . LYS A 1 94 ? -6.582 11.136 -13.519 1.00 89.81 94 LYS A CA 1
ATOM 737 C C . LYS A 1 94 ? -7.193 9.873 -14.124 1.00 89.81 94 LYS A C 1
ATOM 739 O O . LYS A 1 94 ? -7.969 9.210 -13.459 1.00 89.81 94 LYS A O 1
ATOM 744 N N . GLN A 1 95 ? -6.853 9.565 -15.372 1.00 90.56 95 GLN A N 1
ATOM 745 C CA . GLN A 1 95 ? -7.538 8.527 -16.152 1.00 90.56 95 GLN A CA 1
ATOM 746 C C . GLN A 1 95 ? -6.736 7.235 -16.287 1.00 90.56 95 GLN A C 1
ATOM 748 O O . GLN A 1 95 ? -7.284 6.212 -16.670 1.00 90.56 95 GLN A O 1
ATOM 753 N N . ARG A 1 96 ? -5.418 7.290 -16.074 1.00 93.38 96 ARG A N 1
ATOM 754 C CA . ARG A 1 96 ? -4.501 6.201 -16.443 1.00 93.38 96 ARG A CA 1
ATOM 755 C C . ARG A 1 96 ? -3.466 5.924 -15.364 1.00 93.38 96 ARG A C 1
ATOM 757 O O . ARG A 1 96 ? -2.372 5.475 -15.677 1.00 93.38 96 ARG A O 1
ATOM 764 N N . GLN A 1 97 ? -3.759 6.285 -14.112 1.00 93.94 97 GLN A N 1
ATOM 765 C CA . GLN A 1 97 ? -2.912 6.002 -12.945 1.00 93.94 97 GLN A CA 1
ATOM 766 C C . GLN A 1 97 ? -1.432 6.411 -13.128 1.00 93.94 97 GLN A C 1
ATOM 768 O O . GLN A 1 97 ? -0.525 5.805 -12.565 1.00 93.94 97 GLN A O 1
ATOM 773 N N . GLY A 1 98 ? -1.175 7.457 -13.923 1.00 92.06 98 GLY A N 1
ATOM 774 C CA . GLY A 1 98 ? 0.168 7.960 -14.239 1.00 92.06 98 GLY A CA 1
ATOM 775 C C . GLY A 1 98 ? 0.818 7.382 -15.505 1.00 92.06 98 GLY A C 1
ATOM 776 O O . GLY A 1 98 ? 1.852 7.893 -15.940 1.00 92.06 98 GLY A O 1
ATOM 777 N N . PHE A 1 99 ? 0.192 6.407 -16.164 1.00 90.44 99 PHE A N 1
ATOM 778 C CA . PHE A 1 99 ? 0.640 5.836 -17.433 1.00 90.44 99 PHE A CA 1
ATOM 779 C C . PHE A 1 99 ? 0.231 6.678 -18.648 1.00 90.44 99 PHE A C 1
ATOM 781 O O . PHE A 1 99 ? -0.822 7.316 -18.705 1.00 90.44 99 PHE A O 1
ATOM 788 N N . GLY A 1 100 ? 1.083 6.661 -19.675 1.00 88.38 100 GLY A N 1
ATOM 789 C CA . GLY A 1 100 ? 0.737 7.181 -20.997 1.00 88.38 100 GLY A CA 1
ATOM 790 C C . GLY A 1 100 ? -0.251 6.270 -21.727 1.00 88.38 100 GLY A C 1
ATOM 791 O O . GLY A 1 100 ? -0.326 5.078 -21.448 1.00 88.38 100 GLY A O 1
ATOM 792 N N . LYS A 1 101 ? -0.965 6.819 -22.719 1.00 88.62 101 LYS A N 1
ATOM 793 C CA . LYS A 1 101 ? -2.009 6.111 -23.487 1.00 88.62 101 LYS A CA 1
ATOM 794 C C . LYS A 1 101 ? -1.578 4.746 -24.032 1.00 88.62 101 LYS A C 1
ATOM 796 O O . LYS A 1 101 ? -2.373 3.820 -24.004 1.00 88.62 101 LYS A O 1
ATOM 801 N N . LEU A 1 102 ? -0.355 4.636 -24.553 1.00 85.19 102 LEU A N 1
ATOM 802 C CA . LEU A 1 102 ? 0.138 3.391 -25.150 1.00 85.19 102 LEU A CA 1
ATOM 803 C C . LEU A 1 102 ? 0.357 2.310 -24.092 1.00 85.19 102 LEU A C 1
ATOM 805 O O . LEU A 1 102 ? -0.192 1.226 -24.219 1.00 85.19 102 LEU A O 1
ATOM 809 N N . LEU A 1 103 ? 1.097 2.633 -23.028 1.00 83.88 103 LEU A N 1
ATOM 810 C CA . LEU A 1 103 ? 1.399 1.681 -21.961 1.00 83.88 103 LEU A CA 1
ATOM 811 C C . LEU A 1 103 ? 0.143 1.302 -21.162 1.00 83.88 103 LEU A C 1
ATOM 813 O O . LEU A 1 103 ? 0.003 0.158 -20.750 1.00 83.88 103 LEU A O 1
ATOM 817 N N . TRP A 1 104 ? -0.804 2.234 -21.013 1.00 89.12 104 TRP A N 1
ATOM 818 C CA . TRP A 1 104 ? -2.084 1.975 -20.354 1.00 89.12 104 TRP A CA 1
ATOM 819 C C . TRP A 1 104 ? -2.861 0.815 -20.988 1.00 89.12 104 TRP A C 1
ATOM 821 O O . TRP A 1 104 ? -3.384 -0.018 -20.258 1.00 89.12 104 TRP A O 1
ATOM 831 N N . LYS A 1 105 ? -2.856 0.696 -22.326 1.00 86.81 105 LYS A N 1
ATOM 832 C CA . LYS A 1 105 ? -3.525 -0.409 -23.039 1.00 86.81 105 LYS A CA 1
ATOM 833 C C . LYS A 1 105 ? -3.011 -1.791 -22.630 1.00 86.81 105 LYS A C 1
ATOM 835 O O . LYS A 1 105 ? -3.747 -2.760 -2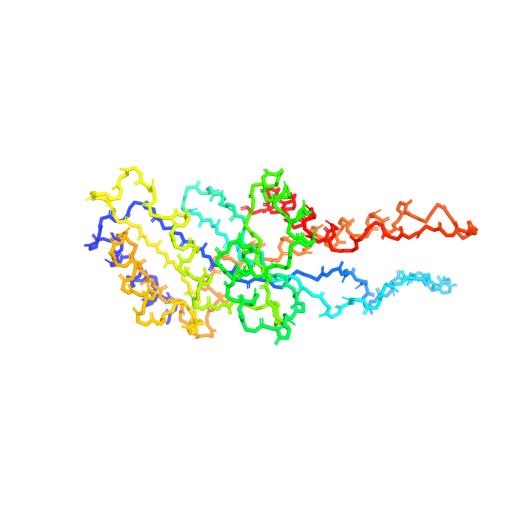2.756 1.00 86.81 105 LYS A O 1
ATOM 840 N N . SER A 1 106 ? -1.763 -1.876 -22.174 1.00 83.56 106 SER A N 1
ATOM 841 C CA . SER A 1 106 ? -1.172 -3.114 -21.663 1.00 83.56 106 SER A CA 1
ATOM 842 C C . SER A 1 106 ? -1.354 -3.253 -20.153 1.00 83.56 106 SER A C 1
ATOM 844 O O . SER A 1 106 ? -1.550 -4.360 -19.677 1.00 83.56 106 SER A O 1
ATOM 846 N N . VAL A 1 107 ? -1.303 -2.155 -19.392 1.00 84.62 107 VAL A N 1
ATOM 847 C CA . VAL A 1 107 ? -1.389 -2.176 -17.920 1.00 84.62 107 VAL A CA 1
ATOM 848 C C . VAL A 1 107 ? -2.806 -2.449 -17.419 1.00 84.62 107 VAL A C 1
ATOM 850 O O . VAL A 1 107 ? -2.979 -3.232 -16.489 1.00 84.62 107 VAL A O 1
ATOM 853 N N . GLU A 1 108 ? -3.819 -1.836 -18.028 1.00 89.62 108 GLU A N 1
ATOM 854 C CA . GLU A 1 108 ? -5.212 -1.973 -17.593 1.00 89.62 108 GLU A CA 1
ATOM 855 C C . GLU A 1 108 ? -5.705 -3.433 -17.619 1.00 89.62 108 GLU A C 1
ATOM 857 O O . GLU A 1 108 ? -6.216 -3.887 -16.593 1.00 89.62 108 GLU A O 1
ATOM 862 N N . PRO A 1 109 ? -5.474 -4.224 -18.689 1.00 88.31 109 PRO A N 1
ATOM 863 C CA . PRO A 1 109 ? -5.819 -5.645 -18.682 1.00 88.31 109 PRO A CA 1
ATOM 864 C C . PRO A 1 109 ? -5.079 -6.458 -17.613 1.00 88.31 109 PRO A C 1
ATOM 866 O O . PRO A 1 109 ? -5.656 -7.392 -17.063 1.00 88.31 109 PRO A O 1
ATOM 869 N N . LEU A 1 110 ? -3.825 -6.110 -17.290 1.00 83.50 110 LEU A N 1
ATOM 870 C CA . LEU A 1 110 ? -3.039 -6.827 -16.278 1.00 83.50 110 LEU A CA 1
ATOM 871 C C . LEU A 1 110 ? -3.621 -6.639 -14.874 1.00 83.50 110 LEU A C 1
ATOM 873 O O . LEU A 1 110 ? -3.614 -7.584 -14.092 1.00 83.50 110 LEU A O 1
ATOM 877 N N . GLN A 1 111 ? -4.159 -5.456 -14.565 1.00 89.19 111 GLN A N 1
ATOM 878 C CA . GLN A 1 111 ? -4.850 -5.222 -13.292 1.00 89.19 111 GLN A CA 1
ATOM 879 C C . GLN A 1 111 ? -6.029 -6.178 -13.109 1.00 89.19 111 GLN A C 1
ATOM 881 O O . GLN A 1 111 ? -6.159 -6.797 -12.058 1.00 89.19 111 GLN A O 1
ATOM 886 N N . VAL A 1 112 ? -6.845 -6.339 -14.156 1.00 88.25 112 VAL A N 1
ATOM 887 C CA . VAL A 1 112 ? -8.010 -7.236 -14.144 1.00 88.25 112 VAL A CA 1
ATOM 888 C C . VAL A 1 112 ? -7.574 -8.697 -14.085 1.00 88.25 112 VAL A C 1
ATOM 890 O O . VAL A 1 112 ? -8.105 -9.469 -13.296 1.00 88.25 112 VAL A O 1
ATOM 893 N N . GLN A 1 113 ? -6.593 -9.077 -14.906 1.00 86.38 113 GLN A N 1
ATOM 894 C CA . GLN A 1 113 ? -6.109 -10.454 -14.987 1.00 86.38 113 GLN A CA 1
ATOM 895 C C . GLN A 1 113 ? -5.535 -10.953 -13.656 1.00 86.38 113 GLN A C 1
ATOM 897 O O . GLN A 1 113 ? -5.646 -12.138 -13.345 1.00 86.38 113 GLN A O 1
ATOM 902 N N . TYR A 1 114 ? -4.892 -10.063 -12.902 1.00 82.75 114 TYR A N 1
ATOM 903 C CA . TYR A 1 114 ? -4.116 -10.412 -11.717 1.00 82.75 114 TYR A CA 1
ATOM 904 C C . TYR A 1 114 ? -4.691 -9.877 -10.410 1.00 82.75 114 TYR A C 1
ATOM 906 O O . TYR A 1 114 ? -4.023 -9.995 -9.387 1.00 82.75 114 TYR A O 1
ATOM 914 N N . ASP A 1 115 ? -5.893 -9.301 -10.445 1.00 89.62 115 ASP A N 1
ATOM 915 C CA . ASP A 1 115 ? -6.557 -8.696 -9.288 1.00 89.62 115 ASP A CA 1
ATOM 916 C C . ASP A 1 115 ? -5.597 -7.804 -8.480 1.00 89.62 115 ASP A C 1
ATOM 918 O O . ASP A 1 115 ? -5.231 -8.064 -7.331 1.00 89.62 115 ASP A O 1
ATOM 922 N N . CYS A 1 116 ? -5.073 -6.783 -9.157 1.00 92.06 116 CYS A N 1
ATOM 923 C CA . CYS A 1 116 ? -4.104 -5.855 -8.587 1.00 92.06 116 CYS A CA 1
ATOM 924 C C . CYS A 1 116 ? -4.300 -4.437 -9.119 1.00 92.06 116 CYS A C 1
ATOM 926 O O . CYS A 1 116 ? -4.916 -4.220 -10.161 1.00 92.06 116 CYS A O 1
ATOM 928 N N . HIS A 1 117 ? -3.717 -3.466 -8.421 1.00 94.12 117 HIS A N 1
ATOM 929 C CA . HIS A 1 117 ? -3.692 -2.070 -8.833 1.00 94.12 117 HIS A CA 1
ATOM 930 C C . HIS A 1 117 ? -2.273 -1.635 -9.160 1.00 94.12 117 HIS A C 1
ATOM 932 O O . HIS A 1 117 ? -1.344 -1.881 -8.400 1.00 94.12 117 HIS A O 1
ATOM 938 N N . ILE A 1 118 ? -2.091 -0.963 -10.287 1.00 93.81 118 ILE A N 1
ATOM 939 C CA . ILE A 1 118 ? -0.800 -0.611 -10.853 1.00 93.81 118 ILE A CA 1
ATOM 940 C C . ILE A 1 118 ? -0.793 0.896 -11.111 1.00 93.81 118 ILE A C 1
ATOM 942 O O . ILE A 1 118 ? -1.580 1.425 -11.886 1.00 93.81 118 ILE A O 1
ATOM 946 N N . TYR A 1 119 ? 0.150 1.591 -10.488 1.00 95.50 119 TYR A N 1
ATOM 947 C CA . TYR A 1 119 ? 0.383 3.022 -10.636 1.00 95.50 119 TYR A CA 1
ATOM 948 C C . TYR A 1 119 ? 1.745 3.282 -11.275 1.00 95.50 119 TYR A C 1
ATOM 950 O O . TYR A 1 119 ? 2.703 2.536 -11.078 1.00 95.50 119 TYR A O 1
ATOM 958 N N . GLY A 1 120 ? 1.846 4.368 -12.032 1.00 93.69 120 GLY A N 1
ATOM 959 C CA . GLY A 1 120 ? 3.067 4.803 -12.696 1.00 93.69 120 GLY A CA 1
ATOM 960 C C . GLY A 1 120 ? 3.533 6.158 -12.182 1.00 93.69 120 GLY A C 1
ATOM 961 O O . GLY A 1 120 ? 2.766 7.123 -12.159 1.00 93.69 120 GLY A O 1
ATOM 962 N N . ASN A 1 121 ? 4.801 6.273 -11.786 1.00 93.44 121 ASN A N 1
ATOM 963 C CA . ASN A 1 121 ? 5.427 7.581 -11.589 1.00 93.44 121 ASN A CA 1
ATOM 964 C C . ASN A 1 121 ? 6.949 7.546 -11.835 1.00 93.44 121 ASN A C 1
ATOM 966 O O . ASN A 1 121 ? 7.547 6.472 -11.884 1.00 93.44 121 ASN A O 1
ATOM 970 N N . PRO A 1 122 ? 7.623 8.702 -11.996 1.00 90.44 122 PRO A N 1
ATOM 971 C CA . PRO A 1 122 ? 9.052 8.731 -12.336 1.00 90.44 122 PRO A CA 1
ATOM 972 C C . PRO A 1 122 ? 9.992 8.130 -11.285 1.00 90.44 122 PRO A C 1
ATOM 974 O O . PRO A 1 122 ? 11.121 7.765 -11.613 1.00 90.44 122 PRO A O 1
ATOM 977 N N . THR A 1 123 ? 9.559 8.037 -10.027 1.00 90.38 123 THR A N 1
ATOM 978 C CA . THR A 1 123 ? 10.385 7.545 -8.917 1.00 90.38 123 THR A CA 1
ATOM 979 C C . THR A 1 123 ? 10.155 6.067 -8.614 1.00 90.38 123 THR A C 1
ATOM 981 O O . THR A 1 123 ? 10.993 5.472 -7.937 1.00 90.38 123 THR A O 1
ATOM 984 N N . ALA A 1 124 ? 9.083 5.469 -9.150 1.00 91.19 124 ALA A N 1
ATOM 985 C CA . ALA A 1 124 ? 8.548 4.172 -8.734 1.00 91.19 124 ALA A CA 1
ATOM 986 C C . ALA A 1 124 ? 8.262 4.111 -7.224 1.00 91.19 124 ALA A C 1
ATOM 988 O O . ALA A 1 124 ? 8.500 3.083 -6.593 1.00 91.19 124 ALA A O 1
ATOM 989 N N . TRP A 1 125 ? 7.830 5.226 -6.623 1.00 94.00 125 TRP A N 1
ATOM 990 C CA . TRP A 1 125 ? 7.676 5.341 -5.169 1.00 94.00 125 TRP A CA 1
ATOM 991 C C . TRP A 1 125 ? 6.262 5.726 -4.747 1.00 94.00 125 TRP A C 1
ATOM 993 O O . TRP A 1 125 ? 5.540 6.398 -5.485 1.00 94.00 125 TRP A O 1
ATOM 1003 N N . TRP A 1 126 ? 5.884 5.315 -3.541 1.00 96.12 126 TRP A N 1
ATOM 1004 C CA . TRP A 1 126 ? 4.596 5.642 -2.941 1.00 96.12 126 TRP A CA 1
ATOM 1005 C C . TRP A 1 126 ? 4.474 7.144 -2.635 1.00 96.12 126 TRP A C 1
ATOM 1007 O O . TRP A 1 126 ? 5.469 7.817 -2.3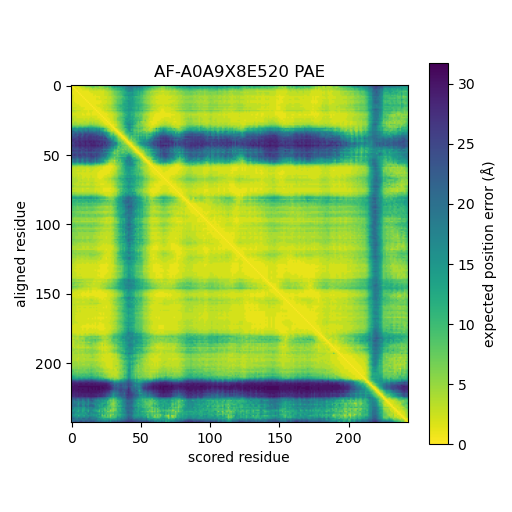57 1.00 96.12 126 TRP A O 1
ATOM 1017 N N . ASN A 1 127 ? 3.258 7.687 -2.698 1.00 95.94 127 ASN A N 1
ATOM 1018 C CA . ASN A 1 127 ? 2.967 9.088 -2.378 1.00 95.94 127 ASN A CA 1
ATOM 1019 C C . ASN A 1 127 ? 1.542 9.237 -1.819 1.00 95.94 127 ASN A C 1
ATOM 1021 O O . ASN A 1 127 ? 0.749 8.303 -1.903 1.00 95.94 127 ASN A O 1
ATOM 1025 N N . SER A 1 128 ? 1.213 10.418 -1.286 1.00 96.94 128 SER A N 1
ATOM 1026 C CA . SER A 1 128 ? -0.063 10.656 -0.596 1.00 96.94 128 SER A CA 1
ATOM 1027 C C . SER A 1 128 ? -1.287 10.436 -1.479 1.00 96.94 128 SER A C 1
ATOM 1029 O O . SER A 1 128 ? -2.298 9.942 -0.993 1.00 96.94 128 SER A O 1
ATOM 1031 N N . LYS A 1 129 ? -1.194 10.724 -2.786 1.00 96.31 129 LYS A N 1
ATOM 1032 C CA . LYS A 1 129 ? -2.290 10.430 -3.715 1.00 96.31 129 LYS A CA 1
ATOM 1033 C C . LYS A 1 129 ? -2.559 8.926 -3.768 1.00 96.31 129 LYS A C 1
ATOM 1035 O O . LYS A 1 129 ? -3.705 8.516 -3.670 1.00 96.31 129 LYS A O 1
ATOM 1040 N N . ILE A 1 130 ? -1.512 8.106 -3.882 1.00 97.44 130 ILE A N 1
ATOM 1041 C CA . ILE A 1 130 ? -1.665 6.644 -3.894 1.00 97.44 130 ILE A CA 1
ATOM 1042 C C . ILE A 1 130 ? -2.194 6.148 -2.536 1.00 97.44 130 ILE A C 1
ATOM 1044 O O . ILE A 1 130 ? -3.004 5.229 -2.518 1.00 97.44 130 ILE A O 1
ATOM 1048 N N . SER A 1 131 ? -1.833 6.786 -1.413 1.00 98.50 131 SER A N 1
ATOM 1049 C CA . SER A 1 131 ? -2.440 6.485 -0.104 1.00 98.50 131 SER A CA 1
ATOM 1050 C C . SER A 1 131 ? -3.961 6.692 -0.099 1.00 98.50 131 SER A C 1
ATOM 1052 O O . SER A 1 131 ? -4.677 5.854 0.440 1.00 98.50 131 SER A O 1
ATOM 1054 N N . LEU A 1 132 ? -4.465 7.773 -0.707 1.00 98.44 132 LEU A N 1
ATOM 1055 C CA . LEU A 1 132 ? -5.909 8.032 -0.809 1.00 98.44 132 LEU A CA 1
ATOM 1056 C C . LEU A 1 132 ? -6.614 6.976 -1.663 1.00 98.44 132 LEU A C 1
ATOM 1058 O O . LEU A 1 132 ? -7.600 6.399 -1.217 1.00 98.44 132 LEU A O 1
ATOM 1062 N N . GLU A 1 133 ? -6.069 6.674 -2.842 1.00 97.56 133 GLU A N 1
ATOM 1063 C CA . GLU A 1 133 ? -6.617 5.653 -3.748 1.00 97.56 133 GLU A CA 1
ATOM 1064 C C . GLU A 1 133 ? -6.609 4.259 -3.093 1.00 97.56 133 GLU A C 1
ATOM 1066 O O . GLU A 1 133 ? -7.555 3.485 -3.229 1.00 97.56 133 GLU A O 1
ATOM 1071 N N . PHE A 1 134 ? -5.556 3.942 -2.330 1.00 98.38 134 PHE A N 1
ATOM 1072 C CA . PHE A 1 134 ? -5.462 2.709 -1.549 1.00 98.38 134 PHE A CA 1
ATOM 1073 C C . PHE A 1 134 ? -6.544 2.630 -0.470 1.00 98.38 134 PHE A C 1
ATOM 1075 O O . PHE A 1 134 ? -7.158 1.576 -0.292 1.00 98.38 134 PHE A O 1
ATOM 1082 N N . LEU A 1 135 ? -6.786 3.731 0.248 1.00 98.50 135 LEU A N 1
ATOM 1083 C CA . LEU A 1 135 ? -7.844 3.787 1.251 1.00 98.50 135 LEU A CA 1
ATOM 1084 C C . LEU A 1 135 ? -9.226 3.659 0.608 1.00 98.50 135 LEU A C 1
ATOM 1086 O O . LEU A 1 135 ? -10.071 2.917 1.105 1.00 98.50 135 LEU A O 1
ATOM 1090 N N . GLU A 1 136 ? -9.456 4.354 -0.505 1.00 97.81 136 GLU A N 1
ATOM 1091 C CA . GLU A 1 136 ? -10.728 4.305 -1.217 1.00 97.81 136 GLU A CA 1
ATOM 1092 C C . GLU A 1 136 ? -11.042 2.879 -1.666 1.00 97.81 136 GLU A C 1
ATOM 1094 O O . GLU A 1 136 ? -12.103 2.338 -1.343 1.00 97.81 136 GLU A O 1
ATOM 1099 N N . PHE A 1 137 ? -10.091 2.248 -2.352 1.00 97.12 137 PHE A N 1
ATOM 1100 C CA . PHE A 1 137 ? -10.271 0.918 -2.910 1.00 97.12 137 PHE A CA 1
ATOM 1101 C C . PHE A 1 137 ? -10.548 -0.140 -1.835 1.00 97.12 137 PHE A C 1
ATOM 1103 O O . PHE A 1 137 ? -11.551 -0.848 -1.916 1.00 97.12 137 PHE A O 1
ATOM 1110 N N . ASN A 1 138 ? -9.694 -0.223 -0.810 1.00 96.88 138 ASN A N 1
ATOM 1111 C CA . ASN A 1 138 ? -9.775 -1.303 0.178 1.00 96.88 138 ASN A CA 1
ATOM 1112 C C . ASN A 1 138 ? -10.875 -1.075 1.224 1.00 96.88 138 ASN A C 1
ATOM 1114 O O . ASN A 1 138 ? -11.376 -2.026 1.823 1.00 96.88 138 ASN A O 1
ATOM 1118 N N . PHE A 1 139 ? -11.253 0.182 1.486 1.00 97.56 139 PHE A N 1
ATOM 1119 C CA . PHE A 1 139 ? -12.016 0.511 2.689 1.00 97.56 139 PHE A CA 1
ATOM 1120 C C . PHE A 1 139 ? -13.275 1.344 2.451 1.00 97.56 139 PHE A C 1
ATOM 1122 O O . PHE A 1 139 ? -14.193 1.275 3.273 1.00 97.56 139 PHE A O 1
ATOM 1129 N N . ALA A 1 140 ? -13.388 2.100 1.353 1.00 96.31 140 ALA A N 1
ATOM 1130 C CA . ALA A 1 140 ? -14.557 2.962 1.169 1.00 96.31 140 ALA A CA 1
ATOM 1131 C C . ALA A 1 140 ? -15.836 2.178 0.851 1.00 96.31 140 ALA A C 1
ATOM 1133 O O . ALA A 1 140 ? -16.922 2.694 1.105 1.00 96.31 140 ALA A O 1
ATOM 1134 N N . ARG A 1 141 ? -15.742 0.947 0.332 1.00 94.31 141 ARG A N 1
ATOM 1135 C CA . ARG A 1 141 ? -16.905 0.136 -0.079 1.00 94.31 141 ARG A CA 1
ATOM 1136 C C . ARG A 1 141 ? -17.250 -1.014 0.873 1.00 94.31 141 ARG A C 1
ATOM 1138 O O . ARG A 1 141 ? -18.040 -1.877 0.501 1.00 94.31 141 ARG A O 1
ATOM 1145 N N . ARG A 1 142 ? -16.705 -1.034 2.098 1.00 94.31 142 ARG A N 1
ATOM 1146 C CA . ARG A 1 142 ? -17.100 -2.041 3.100 1.00 94.31 142 ARG A CA 1
ATOM 1147 C C . ARG A 1 142 ? 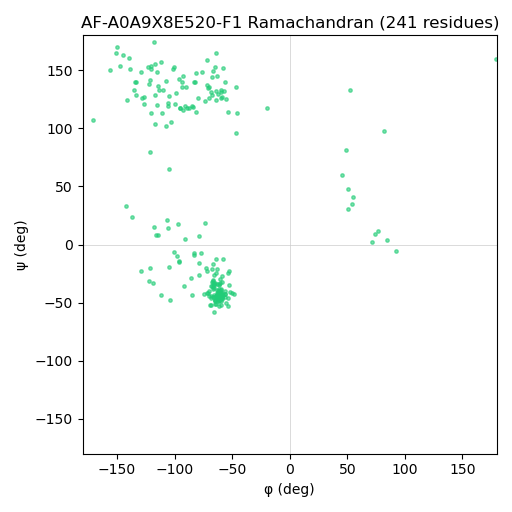-18.601 -1.941 3.392 1.00 94.31 142 ARG A C 1
ATOM 1149 O O . ARG A 1 142 ? -19.110 -0.846 3.639 1.00 94.31 142 ARG A O 1
ATOM 1156 N N . LEU A 1 143 ? -19.297 -3.077 3.394 1.00 92.62 143 LEU A N 1
ATOM 1157 C CA . LEU A 1 143 ? -20.752 -3.139 3.604 1.00 92.62 143 LEU A CA 1
ATOM 1158 C C . LEU A 1 143 ? -21.165 -2.628 4.992 1.00 92.62 143 LEU A C 1
ATOM 1160 O O . LEU A 1 143 ? -22.199 -1.986 5.145 1.00 92.62 143 LEU A O 1
ATOM 1164 N N . ASP A 1 144 ? -20.324 -2.866 5.994 1.00 93.56 144 ASP A N 1
ATOM 1165 C CA . ASP A 1 144 ? -20.528 -2.482 7.389 1.00 93.56 144 ASP A CA 1
ATOM 1166 C C . ASP A 1 144 ? -19.944 -1.101 7.735 1.00 93.56 144 ASP A C 1
ATOM 1168 O O . ASP A 1 144 ? -20.011 -0.673 8.886 1.00 93.56 144 ASP A O 1
ATOM 1172 N N . ARG A 1 145 ? -19.412 -0.355 6.753 1.00 94.25 145 ARG A N 1
ATOM 1173 C CA . ARG A 1 145 ? -18.728 0.935 6.972 1.00 94.25 145 ARG A CA 1
ATOM 1174 C C . ARG A 1 145 ? -19.562 1.927 7.778 1.00 94.25 145 ARG A C 1
ATOM 1176 O O . ARG A 1 145 ? -18.995 2.721 8.518 1.00 94.25 145 ARG A O 1
ATOM 1183 N N . ALA A 1 146 ? -20.885 1.925 7.616 1.00 91.56 146 ALA A N 1
ATOM 1184 C CA . ALA A 1 146 ? -21.773 2.862 8.306 1.00 91.56 146 ALA A CA 1
ATOM 1185 C C . ALA A 1 146 ? -21.802 2.658 9.832 1.00 91.56 146 ALA A C 1
ATOM 1187 O O . ALA A 1 146 ? -22.065 3.608 10.565 1.00 91.56 146 ALA A O 1
ATOM 1188 N N . THR A 1 147 ? -21.525 1.442 10.307 1.00 93.12 147 THR A N 1
ATOM 1189 C CA . THR A 1 147 ? -21.667 1.059 11.719 1.00 93.12 147 THR A CA 1
ATOM 1190 C C . THR A 1 147 ? -20.368 0.557 12.342 1.00 93.12 147 THR A C 1
ATOM 1192 O O . THR A 1 147 ? -20.243 0.579 13.565 1.00 93.12 147 THR A O 1
ATOM 1195 N N . LYS A 1 148 ? -19.392 0.128 11.533 1.00 95.75 148 LYS A N 1
ATOM 1196 C CA . LYS A 1 148 ? -18.151 -0.500 11.993 1.00 95.75 148 LYS A CA 1
ATOM 1197 C C . LYS A 1 148 ? -16.903 0.250 11.540 1.00 95.75 148 LYS A C 1
ATOM 1199 O O . LYS A 1 148 ? -16.795 0.751 10.415 1.00 95.75 148 LYS A O 1
ATOM 1204 N N . LYS A 1 149 ? -15.930 0.289 12.452 1.00 98.06 149 LYS A N 1
ATOM 1205 C CA . LYS A 1 149 ? -14.577 0.795 12.217 1.00 98.06 149 LYS A CA 1
ATOM 1206 C C . LYS A 1 149 ? -13.607 -0.362 12.022 1.00 98.06 149 LYS A C 1
ATOM 1208 O O . LYS A 1 149 ? -13.775 -1.431 12.602 1.00 98.06 149 LYS A O 1
ATOM 1213 N N . VAL A 1 150 ? -12.564 -0.104 11.243 1.00 98.31 150 VAL A N 1
ATOM 1214 C CA . VAL A 1 150 ? -11.405 -0.998 11.112 1.00 98.31 150 VAL A CA 1
ATOM 1215 C C . VAL A 1 150 ? -10.140 -0.268 11.540 1.00 98.31 150 VAL A C 1
ATOM 1217 O O . VAL A 1 150 ? -10.078 0.961 11.440 1.00 98.31 150 VAL A O 1
ATOM 1220 N N . LEU A 1 151 ? -9.136 -1.013 11.996 1.00 98.62 151 LEU A N 1
ATOM 1221 C CA . LEU A 1 151 ? -7.806 -0.476 12.288 1.00 98.62 151 LEU A CA 1
ATOM 1222 C C . LEU A 1 151 ? -6.873 -0.772 11.120 1.00 98.62 151 LEU A C 1
ATOM 1224 O O . LEU A 1 151 ? -6.787 -1.921 10.705 1.00 98.62 151 LEU A O 1
ATOM 1228 N N . LEU A 1 152 ? -6.145 0.225 10.629 1.00 98.44 152 LEU A N 1
ATOM 1229 C CA . LEU A 1 152 ? -5.051 0.040 9.680 1.00 98.44 152 LEU A CA 1
ATOM 1230 C C . LEU A 1 152 ? -3.732 0.453 10.334 1.00 98.44 152 LEU A C 1
ATOM 1232 O O . LEU A 1 152 ? -3.556 1.604 10.739 1.00 98.44 152 LEU A O 1
ATOM 1236 N N . LEU A 1 153 ? -2.812 -0.505 10.415 1.00 97.44 153 LEU A N 1
ATOM 1237 C CA . LEU A 1 153 ? -1.448 -0.311 10.887 1.00 97.44 153 LEU A CA 1
ATOM 1238 C C . LEU A 1 153 ? -0.533 -0.009 9.698 1.00 97.44 153 LEU A C 1
ATOM 1240 O O . LEU A 1 153 ? -0.316 -0.887 8.855 1.00 97.44 153 LEU A O 1
ATOM 1244 N N . TRP A 1 154 ? 0.027 1.199 9.680 1.00 96.50 154 TRP A N 1
ATOM 1245 C CA . TRP A 1 154 ? 1.002 1.657 8.687 1.00 96.50 154 TRP A CA 1
ATOM 1246 C C . TRP A 1 154 ? 2.319 2.068 9.345 1.00 96.50 154 TRP A C 1
ATOM 1248 O O . TRP A 1 154 ? 2.339 2.522 10.493 1.00 96.50 154 TRP A O 1
ATOM 1258 N N . ASP A 1 155 ? 3.421 1.923 8.608 1.00 94.56 155 ASP A N 1
ATOM 1259 C CA . ASP A 1 155 ? 4.725 2.453 9.009 1.00 94.56 155 ASP A CA 1
ATOM 1260 C C . ASP A 1 155 ? 4.707 3.990 9.078 1.00 94.56 155 ASP A C 1
ATOM 1262 O O . ASP A 1 155 ? 3.804 4.631 8.550 1.00 94.56 155 ASP A O 1
ATOM 1266 N N . ASP A 1 156 ? 5.704 4.612 9.713 1.00 94.00 156 ASP A N 1
ATOM 1267 C CA . ASP A 1 156 ? 5.737 6.070 9.925 1.00 94.00 156 ASP A CA 1
ATOM 1268 C C . ASP A 1 156 ? 6.049 6.898 8.657 1.00 94.00 156 ASP A C 1
ATOM 1270 O O . ASP A 1 156 ? 6.447 8.065 8.736 1.00 94.00 156 ASP A O 1
ATOM 1274 N N . PHE A 1 157 ? 5.892 6.330 7.458 1.00 94.44 157 PHE A N 1
ATOM 1275 C CA . PHE A 1 157 ? 6.138 7.059 6.223 1.00 94.44 157 PHE A CA 1
ATOM 1276 C C . PHE A 1 157 ? 5.181 8.252 6.078 1.00 94.44 157 PHE A C 1
ATOM 1278 O O . PHE A 1 157 ? 3.961 8.138 6.180 1.00 94.44 157 PHE A O 1
ATOM 1285 N N . SER A 1 158 ? 5.729 9.436 5.793 1.00 95.69 158 SER A N 1
ATOM 1286 C CA . SER A 1 158 ? 4.971 10.696 5.815 1.00 95.69 158 SER A CA 1
ATOM 1287 C C . SER A 1 158 ? 3.767 10.719 4.867 1.00 95.69 158 SER A C 1
ATOM 1289 O O . SER A 1 158 ? 2.742 11.315 5.195 1.00 95.69 158 SER A O 1
ATOM 1291 N N . ALA A 1 159 ? 3.845 10.031 3.724 1.00 96.50 159 ALA A N 1
ATOM 1292 C CA . ALA A 1 159 ? 2.744 9.957 2.766 1.00 96.50 159 ALA A CA 1
ATOM 1293 C C . ALA A 1 159 ? 1.512 9.192 3.286 1.00 96.50 159 ALA A C 1
ATOM 1295 O O . ALA A 1 159 ? 0.436 9.311 2.700 1.00 96.50 159 ALA A O 1
ATOM 1296 N N . HIS A 1 160 ? 1.649 8.401 4.353 1.00 97.31 160 HIS A N 1
ATOM 1297 C CA . HIS A 1 160 ? 0.538 7.702 5.008 1.00 97.31 160 HIS A CA 1
ATOM 1298 C C . HIS A 1 160 ? -0.287 8.612 5.917 1.00 97.31 160 HIS A C 1
ATOM 1300 O O . HIS A 1 160 ? -1.397 8.258 6.300 1.00 97.31 160 HIS A O 1
ATOM 1306 N N . PHE A 1 161 ? 0.243 9.786 6.266 1.00 97.88 161 PHE A N 1
ATOM 1307 C CA . PHE A 1 161 ? -0.340 10.617 7.312 1.00 97.88 161 PHE A CA 1
ATOM 1308 C C . PHE A 1 161 ? -0.281 12.113 7.008 1.00 97.88 161 PHE A C 1
ATOM 1310 O O . PHE A 1 161 ? -0.139 12.931 7.917 1.00 97.88 161 PHE A O 1
ATOM 1317 N N . THR A 1 162 ? -0.386 12.489 5.737 1.00 98.38 162 THR A N 1
ATOM 1318 C CA . THR A 1 162 ? -0.738 13.871 5.398 1.00 98.38 162 THR A CA 1
ATOM 1319 C C . THR A 1 162 ? -2.154 14.175 5.882 1.00 98.38 162 THR A C 1
ATOM 1321 O O . THR A 1 162 ? -2.988 13.269 5.928 1.00 98.38 162 THR A O 1
ATOM 1324 N N . ASP A 1 163 ? -2.451 15.440 6.181 1.00 98.44 163 ASP A N 1
ATOM 1325 C CA . ASP A 1 163 ? -3.756 15.854 6.722 1.00 98.44 163 ASP A CA 1
ATOM 1326 C C . ASP A 1 163 ? -4.933 15.343 5.881 1.00 98.44 163 ASP A C 1
ATOM 1328 O O . ASP A 1 163 ? -5.910 14.834 6.423 1.00 98.44 163 ASP A O 1
ATOM 1332 N N . GLU A 1 164 ? -4.800 15.385 4.553 1.00 98.50 164 GLU A N 1
ATOM 1333 C CA . GLU A 1 164 ? -5.796 14.862 3.612 1.00 98.50 164 GLU A CA 1
ATOM 1334 C C . GLU A 1 164 ? -6.035 13.351 3.778 1.00 98.50 164 GLU A C 1
ATOM 1336 O O . GLU A 1 164 ? -7.177 12.901 3.792 1.00 98.50 164 GLU A O 1
ATOM 1341 N N . VAL A 1 165 ? -4.972 12.564 3.972 1.00 98.69 165 VAL A N 1
ATOM 1342 C CA . VAL A 1 165 ? -5.052 11.102 4.129 1.00 98.69 165 VAL A CA 1
ATOM 1343 C C . VAL A 1 165 ? -5.694 10.746 5.464 1.00 98.69 165 VAL A C 1
ATOM 1345 O O . VAL A 1 165 ? -6.586 9.899 5.514 1.00 98.69 165 VAL A O 1
ATOM 1348 N N . VAL A 1 166 ? -5.297 11.430 6.540 1.00 98.62 166 VAL A N 1
ATOM 1349 C CA . VAL A 1 166 ? -5.875 11.227 7.876 1.00 98.62 166 VAL A CA 1
ATOM 1350 C C . VAL A 1 166 ? -7.353 11.622 7.895 1.00 98.62 166 VAL A C 1
ATOM 1352 O O . VAL A 1 166 ? -8.186 10.876 8.419 1.00 98.62 166 VAL A O 1
ATOM 1355 N N . ALA A 1 167 ? -7.698 12.766 7.298 1.00 98.69 167 ALA A N 1
ATOM 1356 C CA . ALA A 1 167 ? -9.079 13.223 7.190 1.00 98.69 167 ALA A CA 1
ATOM 1357 C C . ALA A 1 167 ? -9.932 12.245 6.371 1.00 98.69 167 ALA A C 1
ATOM 1359 O O . ALA A 1 167 ? -11.035 11.887 6.796 1.00 98.69 167 ALA A O 1
ATOM 1360 N N . TYR A 1 168 ? -9.408 11.763 5.241 1.00 98.75 168 TYR A N 1
ATOM 1361 C CA . TYR A 1 168 ? -10.113 10.809 4.395 1.00 98.75 168 TYR A CA 1
ATOM 1362 C C . TYR A 1 168 ? -10.332 9.468 5.101 1.00 98.75 168 TYR A C 1
ATOM 1364 O O . TYR A 1 168 ? -11.475 9.019 5.176 1.00 98.75 168 TYR A O 1
ATOM 1372 N N . ALA A 1 169 ? -9.297 8.879 5.715 1.00 98.62 169 ALA A N 1
ATOM 1373 C CA . ALA A 1 169 ? -9.417 7.638 6.488 1.00 98.62 169 ALA A CA 1
ATOM 1374 C C . ALA A 1 169 ? -10.500 7.742 7.574 1.00 98.62 169 ALA A C 1
ATOM 1376 O O . ALA A 1 169 ? -11.377 6.879 7.678 1.00 98.62 169 ALA A O 1
ATOM 1377 N N . LYS A 1 170 ? -10.507 8.855 8.320 1.00 98.19 170 LYS A N 1
ATOM 1378 C CA . LYS A 1 170 ? -11.535 9.131 9.329 1.00 98.19 170 LYS A CA 1
ATOM 1379 C C . LYS A 1 170 ? -12.939 9.190 8.716 1.00 98.19 170 LYS A C 1
ATOM 1381 O O . LYS A 1 170 ? -13.866 8.636 9.301 1.00 98.19 170 LYS A O 1
ATOM 1386 N N . SER A 1 171 ? -13.097 9.817 7.547 1.00 98.00 171 SER A N 1
ATOM 1387 C CA . SER A 1 171 ? -14.393 9.934 6.858 1.00 98.00 171 SER A CA 1
ATOM 1388 C C . SER A 1 171 ? -14.982 8.587 6.415 1.00 98.00 171 SER A C 1
ATOM 1390 O O . SER A 1 171 ? -16.199 8.457 6.309 1.00 98.00 171 SER A O 1
ATOM 1392 N N . ILE A 1 172 ? -14.136 7.568 6.220 1.00 97.88 172 ILE A N 1
ATOM 1393 C CA . ILE A 1 172 ? -14.539 6.210 5.822 1.00 97.88 172 ILE A CA 1
ATOM 1394 C C . ILE A 1 172 ? -14.432 5.190 6.969 1.00 97.88 172 ILE A C 1
ATOM 1396 O O . ILE A 1 172 ? -14.358 3.982 6.730 1.00 97.88 172 ILE A O 1
ATOM 1400 N N . ASN A 1 173 ? -14.433 5.656 8.223 1.00 98.19 173 ASN A N 1
ATOM 1401 C CA . ASN A 1 173 ? -14.355 4.812 9.421 1.00 98.19 173 ASN A CA 1
ATOM 1402 C C . ASN A 1 173 ? -13.136 3.868 9.426 1.00 98.19 173 ASN A C 1
ATOM 1404 O O . ASN A 1 173 ? -13.229 2.702 9.813 1.00 98.19 173 ASN A O 1
ATOM 1408 N N . VAL A 1 174 ? -11.983 4.372 8.987 1.00 98.50 174 VAL A N 1
ATOM 1409 C CA . VAL A 1 174 ? -10.680 3.719 9.150 1.00 98.50 174 VAL A CA 1
ATOM 1410 C C . VAL A 1 174 ? -9.910 4.459 10.237 1.00 98.50 174 VAL A C 1
ATOM 1412 O O . VAL A 1 174 ? -9.635 5.655 10.126 1.00 98.50 174 VAL A O 1
ATOM 1415 N N . VAL A 1 175 ? -9.567 3.744 11.303 1.00 98.44 175 VAL A N 1
ATOM 1416 C CA . VAL A 1 175 ? -8.653 4.222 12.339 1.00 98.44 175 VAL A CA 1
ATOM 1417 C C . VAL A 1 175 ? -7.238 3.933 11.852 1.00 98.44 175 VAL A C 1
ATOM 1419 O O . VAL A 1 175 ? -6.906 2.779 11.599 1.00 98.44 175 VAL A O 1
ATOM 1422 N N . LEU A 1 176 ? -6.419 4.970 11.686 1.00 98.12 176 LEU A N 1
ATOM 1423 C CA . LEU A 1 176 ? -5.010 4.814 11.330 1.00 98.12 176 LEU A CA 1
ATOM 1424 C C . LEU A 1 176 ? -4.159 4.793 12.592 1.00 98.12 176 LEU A C 1
ATOM 1426 O O . LEU A 1 176 ? -4.325 5.650 13.460 1.00 98.12 176 LEU A O 1
ATOM 1430 N N . GLU A 1 177 ? -3.211 3.868 12.651 1.00 96.88 177 GLU A N 1
ATOM 1431 C CA . GLU A 1 177 ? -2.261 3.778 13.751 1.00 96.88 177 GLU A CA 1
ATOM 1432 C C . GLU A 1 177 ? -0.836 3.606 13.221 1.00 96.88 177 GLU A C 1
ATOM 1434 O O . GLU A 1 177 ? -0.553 2.750 12.379 1.00 96.88 177 GLU A O 1
ATOM 1439 N N . ARG A 1 178 ? 0.062 4.463 13.722 1.00 95.56 178 ARG A N 1
ATOM 1440 C CA . ARG A 1 178 ? 1.472 4.496 13.325 1.00 95.56 178 ARG A CA 1
ATOM 1441 C C . ARG A 1 178 ? 2.249 3.406 14.037 1.00 95.56 178 ARG A C 1
ATOM 1443 O O . ARG A 1 178 ? 2.326 3.385 15.270 1.00 95.56 178 ARG A O 1
ATOM 1450 N N . ILE A 1 179 ? 2.937 2.584 13.260 1.00 93.81 179 ILE A N 1
ATOM 1451 C CA . ILE A 1 179 ? 3.960 1.693 13.789 1.00 93.81 179 ILE A CA 1
ATOM 1452 C C . ILE A 1 179 ? 5.145 2.551 14.264 1.00 93.81 179 ILE A C 1
ATOM 1454 O O . ILE A 1 179 ? 5.602 3.428 13.527 1.00 93.81 179 ILE A O 1
ATOM 1458 N N . PRO A 1 180 ? 5.661 2.334 15.490 1.00 91.44 180 PRO A N 1
ATOM 1459 C CA . PRO A 1 180 ? 6.733 3.155 16.031 1.00 91.44 180 PRO A CA 1
ATOM 1460 C C . PRO A 1 180 ? 7.979 3.155 15.128 1.00 91.44 180 PRO A C 1
ATOM 1462 O O . PRO A 1 180 ? 8.471 2.078 14.760 1.00 91.44 180 PRO A O 1
ATOM 1465 N N . PRO A 1 181 ? 8.549 4.336 14.821 1.00 88.31 181 PRO A N 1
ATOM 1466 C CA . PRO A 1 181 ? 9.743 4.439 13.990 1.00 88.31 181 PRO A CA 1
ATOM 1467 C C . PRO A 1 181 ? 10.891 3.617 14.567 1.00 88.31 181 PRO A C 1
ATOM 1469 O O . PRO A 1 181 ? 11.129 3.662 15.770 1.00 88.31 181 PRO A O 1
ATOM 1472 N N . ARG A 1 182 ? 11.657 2.927 13.710 1.00 84.94 182 ARG A N 1
ATOM 1473 C CA . ARG A 1 182 ? 12.792 2.044 14.079 1.00 84.94 182 ARG A CA 1
ATOM 1474 C C . ARG A 1 182 ? 12.412 0.718 14.752 1.00 84.94 182 ARG A C 1
ATOM 1476 O O . ARG A 1 182 ? 13.306 -0.060 15.082 1.00 84.94 182 ARG A O 1
ATOM 1483 N N . PHE A 1 183 ? 11.121 0.430 14.915 1.00 83.56 183 PHE A N 1
ATOM 1484 C CA . PHE A 1 183 ? 10.641 -0.834 15.486 1.00 83.56 183 PHE A CA 1
ATOM 1485 C C . PHE A 1 183 ? 9.797 -1.649 14.504 1.00 83.56 183 PHE A C 1
ATOM 1487 O O . PHE A 1 183 ? 9.150 -2.601 14.932 1.00 83.56 183 PHE A O 1
ATOM 1494 N N . THR A 1 184 ? 9.817 -1.336 13.202 1.00 82.00 184 THR A N 1
ATOM 1495 C CA . THR A 1 184 ? 9.067 -2.098 12.184 1.00 82.00 184 THR A CA 1
ATOM 1496 C C . THR A 1 184 ? 9.446 -3.581 12.207 1.00 82.00 184 THR A C 1
ATOM 1498 O O . THR A 1 184 ? 8.578 -4.439 12.299 1.00 82.00 184 THR A O 1
ATOM 1501 N N . TRP A 1 185 ? 10.737 -3.894 12.341 1.00 76.38 185 TRP A N 1
ATOM 1502 C CA . TRP A 1 185 ? 11.250 -5.265 12.465 1.00 76.38 185 TRP A CA 1
ATOM 1503 C C . TRP A 1 185 ? 10.697 -6.082 13.653 1.00 76.38 185 TRP A C 1
ATOM 1505 O O . TRP A 1 185 ? 10.914 -7.289 13.699 1.00 76.38 185 TRP A O 1
ATOM 1515 N N . ILE A 1 186 ? 10.011 -5.456 14.620 1.00 82.38 186 ILE A N 1
ATOM 1516 C CA . ILE A 1 186 ? 9.285 -6.142 15.706 1.00 82.38 186 ILE A CA 1
ATOM 1517 C C . ILE A 1 186 ? 7.771 -5.965 15.565 1.00 82.38 186 ILE A C 1
ATOM 1519 O O . ILE A 1 186 ? 7.007 -6.890 15.833 1.00 82.38 186 ILE A O 1
ATOM 1523 N N . CYS A 1 187 ? 7.339 -4.745 15.252 1.00 85.06 187 CYS A N 1
ATOM 1524 C CA . CYS A 1 187 ? 5.961 -4.290 15.404 1.00 85.06 187 CYS A CA 1
ATOM 1525 C C . CYS A 1 187 ? 5.166 -4.294 14.093 1.00 85.06 187 CYS A C 1
ATOM 1527 O O . CYS A 1 187 ? 3.967 -4.036 14.139 1.00 85.06 187 CYS A O 1
ATOM 1529 N N . GLN A 1 188 ? 5.804 -4.566 12.952 1.00 86.94 188 GLN A N 1
ATOM 1530 C CA . GLN A 1 188 ? 5.180 -4.588 11.632 1.00 86.94 188 GLN A CA 1
ATOM 1531 C C . GLN A 1 188 ? 5.055 -6.030 11.127 1.00 86.94 188 GLN A C 1
ATOM 1533 O O . GLN A 1 188 ? 6.048 -6.600 10.666 1.00 86.94 188 GLN A O 1
ATOM 1538 N N . PRO A 1 189 ? 3.855 -6.638 11.202 1.00 86.12 189 PRO A N 1
ATOM 1539 C CA . PRO A 1 189 ? 3.617 -7.997 10.720 1.00 86.12 189 PRO A CA 1
ATOM 1540 C C . PRO A 1 189 ? 4.159 -8.262 9.310 1.00 86.12 189 PRO A C 1
ATOM 1542 O O . PRO A 1 189 ? 4.820 -9.279 9.100 1.00 86.12 189 PRO A O 1
ATOM 1545 N N . ALA A 1 190 ? 3.977 -7.326 8.376 1.00 87.69 190 ALA A N 1
ATOM 1546 C CA . ALA A 1 190 ? 4.481 -7.450 7.013 1.00 87.69 190 ALA A CA 1
ATOM 1547 C C . ALA A 1 190 ? 6.004 -7.621 6.921 1.00 87.69 190 ALA A C 1
ATOM 1549 O O . ALA A 1 190 ? 6.483 -8.492 6.189 1.00 87.69 190 ALA A O 1
ATOM 1550 N N . ASP A 1 191 ? 6.771 -6.855 7.699 1.00 86.31 191 ASP A N 1
ATOM 1551 C CA . ASP A 1 191 ? 8.233 -6.967 7.735 1.00 86.31 191 ASP A CA 1
ATOM 1552 C C . ASP A 1 191 ? 8.693 -8.261 8.400 1.00 86.31 191 ASP A C 1
ATOM 1554 O O . ASP A 1 191 ? 9.641 -8.904 7.938 1.00 86.31 191 ASP A O 1
ATOM 1558 N N . VAL A 1 192 ? 8.016 -8.649 9.481 1.00 84.25 192 VAL A N 1
ATOM 1559 C CA . VAL A 1 192 ? 8.383 -9.821 10.280 1.00 84.25 192 VAL A CA 1
ATOM 1560 C C . VAL A 1 192 ? 8.077 -11.119 9.535 1.00 84.25 192 VAL A C 1
ATOM 1562 O O . VAL A 1 192 ? 8.883 -12.052 9.577 1.00 84.25 192 VAL A O 1
ATOM 1565 N N . ALA A 1 193 ? 6.929 -11.190 8.859 1.00 84.94 193 ALA A N 1
ATOM 1566 C CA . ALA A 1 193 ? 6.370 -12.451 8.385 1.00 84.94 193 ALA A CA 1
ATOM 1567 C C . ALA A 1 193 ? 6.213 -12.548 6.861 1.00 84.94 193 ALA A C 1
ATOM 1569 O O . ALA A 1 193 ? 6.367 -13.640 6.325 1.00 84.94 193 ALA A O 1
ATOM 1570 N N . TRP A 1 194 ? 5.929 -11.458 6.142 1.00 87.94 194 TRP A N 1
ATOM 1571 C CA . TRP A 1 194 ? 5.429 -11.551 4.758 1.00 87.94 194 TRP A CA 1
ATOM 1572 C C . TRP A 1 194 ? 6.487 -11.214 3.707 1.00 87.94 194 TRP A C 1
ATOM 1574 O O . TRP A 1 194 ? 6.707 -11.962 2.749 1.00 87.94 194 TRP A O 1
ATOM 1584 N N . ASN A 1 195 ? 7.198 -10.104 3.907 1.00 88.06 195 ASN A N 1
ATOM 1585 C CA . ASN A 1 1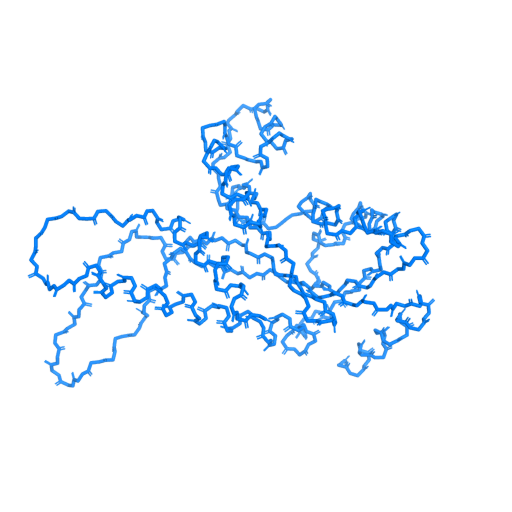95 ? 8.118 -9.536 2.924 1.00 88.06 195 ASN A CA 1
ATOM 1586 C C . ASN A 1 195 ? 9.279 -10.479 2.581 1.00 88.06 195 ASN A C 1
ATOM 1588 O O . ASN A 1 195 ? 9.667 -10.609 1.415 1.00 88.06 195 ASN A O 1
ATOM 1592 N N . ARG A 1 196 ? 9.858 -11.144 3.588 1.00 87.50 196 ARG A N 1
ATOM 1593 C CA . ARG A 1 196 ? 10.992 -12.055 3.380 1.00 87.50 196 ARG A CA 1
ATOM 1594 C C . ARG A 1 196 ? 10.577 -13.309 2.598 1.00 87.50 196 ARG A C 1
ATOM 1596 O O . ARG A 1 196 ? 11.237 -13.583 1.591 1.00 87.50 196 ARG A O 1
ATOM 1603 N N . PRO A 1 197 ? 9.525 -14.051 2.989 1.00 87.25 197 PRO A N 1
ATOM 1604 C CA . PRO A 1 197 ? 9.038 -15.172 2.191 1.00 87.25 197 PRO A CA 1
ATOM 1605 C C . PRO A 1 197 ? 8.666 -14.779 0.757 1.00 87.25 197 PRO A C 1
ATOM 1607 O O . PRO A 1 197 ? 9.104 -15.457 -0.177 1.00 87.25 197 PRO A O 1
ATOM 1610 N N . LEU A 1 198 ? 7.951 -13.660 0.565 1.00 87.06 198 LEU A N 1
ATOM 1611 C CA . LEU A 1 198 ? 7.588 -13.135 -0.760 1.00 87.06 198 LEU A CA 1
ATOM 1612 C C . LEU A 1 198 ? 8.830 -12.977 -1.650 1.00 87.06 198 LEU A C 1
ATOM 1614 O O . LEU A 1 198 ? 8.908 -13.538 -2.745 1.00 87.06 198 LEU A O 1
ATOM 1618 N N . LYS A 1 199 ? 9.856 -12.278 -1.154 1.00 85.12 199 LYS A N 1
ATOM 1619 C CA . LYS A 1 199 ? 11.106 -12.065 -1.904 1.00 85.12 199 LYS A CA 1
ATOM 1620 C C . LYS A 1 199 ? 11.884 -13.356 -2.145 1.00 85.12 199 LYS A C 1
ATOM 1622 O O . LYS A 1 199 ? 12.505 -13.493 -3.198 1.00 85.12 199 LYS A O 1
ATOM 1627 N N . SER A 1 200 ? 11.860 -14.298 -1.201 1.00 86.31 200 SER A N 1
ATOM 1628 C CA . SER A 1 200 ? 12.548 -15.585 -1.356 1.00 86.31 200 SER A CA 1
ATOM 1629 C C . SER A 1 200 ? 11.939 -16.407 -2.490 1.00 86.31 200 SER A C 1
ATOM 1631 O O . SER A 1 200 ? 12.661 -16.849 -3.382 1.00 86.31 200 SER A O 1
ATOM 1633 N N . ARG A 1 201 ? 10.608 -16.535 -2.531 1.00 84.44 201 ARG A N 1
ATOM 1634 C CA . ARG A 1 201 ? 9.930 -17.287 -3.599 1.00 84.44 201 ARG A CA 1
ATOM 1635 C C . ARG A 1 201 ? 10.043 -16.606 -4.963 1.00 84.44 201 ARG A C 1
ATOM 1637 O O . ARG A 1 201 ? 10.170 -17.293 -5.973 1.00 84.44 201 ARG A O 1
ATOM 1644 N N . LEU A 1 202 ? 10.020 -15.272 -5.005 1.00 84.12 202 LEU A N 1
ATOM 1645 C CA . LEU A 1 202 ? 10.287 -14.513 -6.232 1.00 84.12 202 LEU A CA 1
ATOM 1646 C C . LEU A 1 202 ? 11.670 -14.829 -6.796 1.00 84.12 202 LEU A C 1
ATOM 1648 O O . LEU A 1 202 ? 11.812 -15.104 -7.987 1.00 84.12 202 LEU A O 1
ATOM 1652 N N . ARG A 1 203 ? 12.679 -14.855 -5.922 1.00 83.31 203 ARG A N 1
ATOM 1653 C CA . ARG A 1 203 ? 14.045 -15.220 -6.293 1.00 83.31 203 ARG A CA 1
ATOM 1654 C C . ARG A 1 203 ? 14.136 -16.652 -6.808 1.00 83.31 203 ARG A C 1
ATOM 1656 O O . ARG A 1 203 ? 14.802 -16.884 -7.808 1.00 83.31 203 ARG A O 1
ATOM 1663 N N . GLU A 1 204 ? 13.471 -17.601 -6.162 1.00 83.12 204 GLU A N 1
ATOM 1664 C CA . GLU A 1 204 ? 13.446 -18.996 -6.618 1.00 83.12 204 GLU A CA 1
ATOM 1665 C C . GLU A 1 204 ? 12.794 -19.131 -7.997 1.00 83.12 204 GLU A C 1
ATOM 1667 O O . GLU A 1 204 ? 13.396 -19.717 -8.894 1.00 83.12 204 GLU A O 1
ATOM 1672 N N . LYS A 1 205 ? 11.629 -18.504 -8.214 1.00 81.12 205 LYS A N 1
ATOM 1673 C CA . LYS A 1 205 ? 10.972 -18.495 -9.531 1.00 81.12 205 LYS A CA 1
ATOM 1674 C C . LYS A 1 205 ? 11.846 -17.858 -10.609 1.00 81.12 205 LYS A C 1
ATOM 1676 O O . LYS A 1 205 ? 11.876 -18.356 -11.730 1.00 81.12 205 LYS A O 1
ATOM 1681 N N . TRP A 1 206 ? 12.564 -16.785 -10.278 1.00 76.88 206 TRP A N 1
ATOM 1682 C CA . TRP A 1 206 ? 13.510 -16.157 -11.200 1.00 76.88 206 TRP A CA 1
ATOM 1683 C C . TRP A 1 206 ? 14.640 -17.117 -11.585 1.00 76.88 206 TRP A C 1
ATOM 1685 O O . TRP A 1 206 ? 14.947 -17.272 -12.764 1.00 76.88 206 TRP A O 1
ATOM 1695 N N . LEU A 1 207 ? 15.226 -17.813 -10.607 1.00 77.19 207 LEU A N 1
ATOM 1696 C CA . LEU A 1 207 ? 16.269 -18.809 -10.860 1.00 77.19 207 LEU A CA 1
ATOM 1697 C C . LEU A 1 207 ? 15.756 -19.981 -11.700 1.00 77.19 207 LEU A C 1
ATOM 1699 O O . LEU A 1 207 ? 16.468 -20.445 -12.587 1.00 77.19 207 LEU A O 1
ATOM 1703 N N . ASP A 1 208 ? 14.528 -20.435 -11.464 1.00 78.00 208 ASP A N 1
ATOM 1704 C CA . ASP A 1 208 ? 13.922 -21.499 -12.262 1.00 78.00 208 ASP A CA 1
ATOM 1705 C C . ASP A 1 208 ? 13.678 -21.070 -13.711 1.00 78.00 208 ASP A C 1
ATOM 1707 O O . ASP A 1 208 ? 13.909 -21.864 -14.624 1.00 78.00 208 ASP A O 1
ATOM 1711 N N . LEU A 1 209 ? 13.278 -19.817 -13.953 1.00 74.88 209 LEU A N 1
ATOM 1712 C CA . LEU A 1 209 ? 13.196 -19.280 -15.314 1.00 74.88 209 LEU A CA 1
ATOM 1713 C C . LEU A 1 209 ? 14.565 -19.234 -15.990 1.00 74.88 209 LEU A C 1
ATOM 1715 O O . LEU A 1 209 ? 14.690 -19.705 -17.118 1.00 74.88 209 LEU A O 1
ATOM 1719 N N . LEU A 1 210 ? 15.595 -18.749 -15.290 1.00 71.62 210 LEU A N 1
ATOM 1720 C CA . LEU A 1 210 ? 16.961 -18.725 -15.818 1.00 71.62 210 LEU A CA 1
ATOM 1721 C C . LEU A 1 210 ? 17.475 -20.131 -16.157 1.00 71.62 210 LEU A C 1
ATOM 1723 O O . LEU A 1 210 ? 18.148 -20.307 -17.170 1.00 71.62 210 LEU A O 1
ATOM 1727 N N . ARG A 1 211 ? 17.150 -21.136 -15.336 1.00 70.88 211 ARG A N 1
ATOM 1728 C CA . ARG A 1 211 ? 17.495 -22.542 -15.605 1.00 70.88 211 ARG A CA 1
ATOM 1729 C C . ARG A 1 211 ? 16.768 -23.077 -16.838 1.00 70.88 211 ARG A C 1
ATOM 1731 O O . ARG A 1 211 ? 17.396 -23.706 -17.677 1.00 70.88 211 ARG A O 1
ATOM 1738 N N . ARG A 1 212 ? 15.465 -22.807 -16.974 1.00 70.19 212 ARG A N 1
ATOM 1739 C CA . ARG A 1 212 ? 14.654 -23.263 -18.122 1.00 70.19 212 ARG A CA 1
ATOM 1740 C C . ARG A 1 212 ? 15.077 -22.622 -19.443 1.00 70.19 212 ARG A C 1
ATOM 1742 O O . ARG A 1 212 ? 14.994 -23.270 -20.477 1.00 70.19 212 ARG A O 1
ATOM 1749 N N . GLN A 1 213 ? 15.524 -21.370 -19.406 1.00 64.31 213 GLN A N 1
ATOM 1750 C CA . GLN A 1 213 ? 16.000 -20.635 -20.582 1.00 64.31 213 GLN A CA 1
ATOM 1751 C C . GLN A 1 213 ? 17.413 -21.041 -21.029 1.00 64.31 213 GLN A C 1
ATOM 1753 O O . GLN A 1 213 ? 17.852 -20.604 -22.085 1.00 64.31 213 GLN A O 1
ATOM 1758 N N . ASN A 1 214 ? 18.120 -21.883 -20.267 1.00 57.62 214 ASN A N 1
ATOM 1759 C CA . ASN A 1 214 ? 19.451 -22.379 -20.617 1.00 57.62 214 ASN A CA 1
ATOM 1760 C C . ASN A 1 214 ? 19.468 -23.917 -20.697 1.00 57.62 214 ASN A C 1
ATOM 1762 O O . ASN A 1 214 ? 19.941 -24.554 -19.754 1.00 57.62 214 ASN A O 1
ATOM 1766 N N . PRO A 1 215 ? 19.003 -24.545 -21.796 1.00 48.25 215 PRO A N 1
ATOM 1767 C CA . PRO A 1 215 ? 19.118 -25.995 -21.936 1.00 48.25 215 PRO A CA 1
ATOM 1768 C C . PRO A 1 215 ? 20.577 -26.467 -22.065 1.00 48.25 215 PRO A C 1
ATOM 1770 O O . PRO A 1 215 ? 20.876 -27.545 -21.575 1.00 48.25 215 PRO A O 1
ATOM 1773 N N . THR A 1 216 ? 21.475 -25.652 -22.641 1.00 49.44 216 THR A N 1
ATOM 1774 C CA . THR A 1 216 ? 22.958 -25.654 -22.525 1.00 49.44 216 THR A CA 1
ATOM 1775 C C . THR A 1 216 ? 23.502 -24.512 -23.403 1.00 49.44 216 THR A C 1
ATOM 1777 O O . THR A 1 216 ? 22.797 -24.073 -24.301 1.00 49.44 216 THR A O 1
ATOM 1780 N N . LEU A 1 217 ? 24.729 -24.016 -23.183 1.00 52.53 217 LEU A N 1
ATOM 1781 C CA . LEU A 1 217 ? 25.442 -23.114 -24.110 1.00 52.53 217 LEU A CA 1
ATOM 1782 C C . LEU A 1 217 ? 25.367 -23.618 -25.570 1.00 52.53 217 LEU A C 1
ATOM 1784 O O . LEU A 1 217 ? 26.186 -24.448 -25.947 1.00 52.53 217 LEU A O 1
ATOM 1788 N N . GLN A 1 218 ? 24.426 -23.124 -26.374 1.00 33.09 218 GLN A N 1
ATOM 1789 C CA . GLN A 1 218 ? 24.525 -23.049 -27.833 1.00 33.09 218 GLN A CA 1
ATOM 1790 C C . GLN A 1 218 ? 23.370 -22.218 -28.396 1.00 33.09 218 GLN A C 1
ATOM 1792 O O . GLN A 1 218 ? 22.217 -22.628 -28.377 1.00 33.09 218 GLN A O 1
ATOM 1797 N N . ASP A 1 219 ? 23.776 -21.028 -28.820 1.00 32.62 219 ASP A N 1
ATOM 1798 C CA . ASP A 1 219 ? 23.268 -20.174 -29.883 1.00 32.62 219 ASP A CA 1
ATOM 1799 C C . ASP A 1 219 ? 21.789 -19.760 -29.990 1.00 32.62 219 ASP A C 1
ATOM 1801 O O . ASP A 1 219 ? 20.833 -20.528 -29.975 1.00 32.62 219 ASP A O 1
ATOM 1805 N N . ASP A 1 220 ? 21.730 -18.445 -30.204 1.00 34.91 220 ASP A N 1
ATOM 1806 C CA . ASP A 1 220 ? 20.760 -17.631 -30.915 1.00 34.91 220 ASP A CA 1
ATOM 1807 C C . ASP A 1 220 ? 19.461 -17.214 -30.213 1.00 34.91 220 ASP A C 1
ATOM 1809 O O . ASP A 1 220 ? 18.434 -17.880 -30.188 1.00 34.91 220 ASP A O 1
ATOM 1813 N N . HIS A 1 221 ? 19.554 -15.978 -29.702 1.00 36.31 221 HIS A N 1
ATOM 1814 C CA . HIS A 1 221 ? 18.492 -14.981 -29.589 1.00 36.31 221 HIS A CA 1
ATOM 1815 C C . HIS A 1 221 ? 17.167 -15.455 -28.986 1.00 36.31 221 HIS A C 1
ATOM 1817 O O . HIS A 1 221 ? 16.160 -15.608 -29.671 1.00 36.31 221 HIS A O 1
ATOM 1823 N N . VAL A 1 222 ? 17.133 -15.510 -27.654 1.00 34.09 222 VAL A N 1
ATOM 1824 C CA . VAL A 1 222 ? 15.878 -15.447 -26.901 1.00 34.09 222 VAL A CA 1
ATOM 1825 C C . VAL A 1 222 ? 15.910 -14.195 -26.029 1.00 34.09 222 VAL A C 1
ATOM 1827 O O . VAL A 1 222 ? 16.620 -14.132 -25.025 1.00 34.09 222 VAL A O 1
ATOM 1830 N N . GLU A 1 223 ? 15.174 -13.162 -26.445 1.00 35.88 223 GLU A N 1
ATOM 1831 C CA . GLU A 1 223 ? 14.832 -12.039 -25.572 1.00 35.88 223 GLU A CA 1
ATOM 1832 C C . GLU A 1 223 ? 14.073 -12.584 -24.360 1.00 35.88 223 GLU A C 1
ATOM 1834 O O . GLU A 1 223 ? 13.077 -13.297 -24.496 1.00 35.88 223 GLU A O 1
ATOM 1839 N N . VAL A 1 224 ? 14.545 -12.246 -23.159 1.00 38.53 224 VAL A N 1
ATOM 1840 C CA . VAL A 1 224 ? 13.790 -12.457 -21.923 1.00 38.53 224 VAL A CA 1
ATOM 1841 C C . VAL A 1 224 ? 12.428 -11.796 -22.124 1.00 38.53 224 VAL A C 1
ATOM 1843 O O . VAL A 1 224 ? 12.368 -10.574 -22.254 1.00 38.53 224 VAL A O 1
ATOM 1846 N N . GLN A 1 225 ? 11.349 -12.590 -22.164 1.00 42.62 225 GLN A N 1
ATOM 1847 C CA . GLN A 1 225 ? 9.984 -12.074 -22.050 1.00 42.62 225 GLN A CA 1
ATOM 1848 C C . GLN A 1 225 ? 9.965 -11.080 -20.886 1.00 42.62 225 GLN A C 1
ATOM 1850 O O . GLN A 1 225 ? 10.238 -11.456 -19.748 1.00 42.62 225 GLN A O 1
ATOM 1855 N N . ASP A 1 226 ? 9.746 -9.816 -21.245 1.00 55.22 226 ASP A N 1
ATOM 1856 C CA . ASP A 1 226 ? 9.987 -8.584 -20.495 1.00 55.22 226 ASP A CA 1
ATOM 1857 C C . ASP A 1 226 ? 10.123 -8.773 -18.969 1.00 55.22 226 ASP A C 1
ATOM 1859 O O . ASP A 1 226 ? 9.178 -9.178 -18.291 1.00 55.22 226 ASP A O 1
ATOM 1863 N N . ALA A 1 227 ? 11.292 -8.455 -18.397 1.00 53.69 227 ALA A N 1
ATOM 1864 C CA . ALA A 1 227 ? 11.550 -8.542 -16.952 1.00 53.69 227 ALA A CA 1
ATOM 1865 C C . ALA A 1 227 ? 10.496 -7.785 -16.109 1.00 53.69 227 ALA A C 1
ATOM 1867 O O . ALA A 1 227 ? 10.255 -8.109 -14.943 1.00 53.69 227 ALA A O 1
ATOM 1868 N N . THR A 1 228 ? 9.817 -6.806 -16.715 1.00 56.44 228 THR A N 1
ATOM 1869 C CA . THR A 1 228 ? 8.652 -6.132 -16.139 1.00 56.44 228 THR A CA 1
ATOM 1870 C C . THR A 1 228 ? 7.444 -7.064 -15.996 1.00 56.44 228 THR A C 1
ATOM 1872 O O . THR A 1 228 ? 6.846 -7.106 -14.922 1.00 56.44 228 THR A O 1
ATOM 1875 N N . THR A 1 229 ? 7.122 -7.871 -17.009 1.00 58.25 229 THR A N 1
ATOM 1876 C CA . THR A 1 229 ? 6.076 -8.904 -16.929 1.00 58.25 229 THR A CA 1
ATOM 1877 C C . THR A 1 229 ? 6.419 -9.957 -15.884 1.00 58.25 229 THR A C 1
ATOM 1879 O O . THR A 1 229 ? 5.539 -10.342 -15.119 1.00 58.25 229 THR A O 1
ATOM 1882 N N . PHE A 1 230 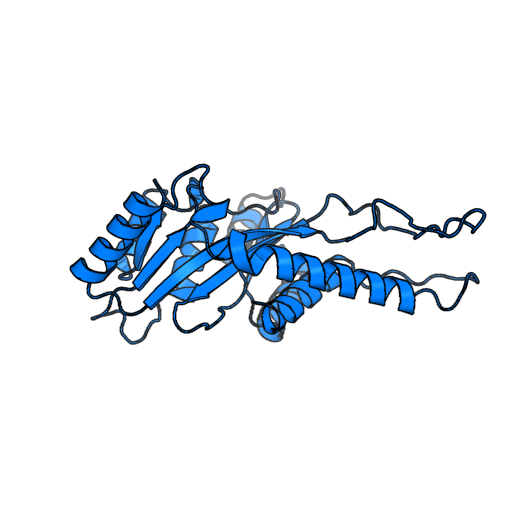? 7.686 -10.379 -15.778 1.00 59.41 230 PHE A N 1
ATOM 1883 C CA . PHE A 1 230 ? 8.094 -11.302 -14.715 1.00 59.41 230 PHE A CA 1
ATOM 1884 C C . PHE A 1 230 ? 7.868 -10.714 -13.320 1.00 59.41 230 PHE A C 1
ATOM 1886 O O . PHE A 1 230 ? 7.320 -11.402 -12.463 1.00 59.41 230 PHE A O 1
ATOM 1893 N N . ALA A 1 231 ? 8.264 -9.465 -13.068 1.00 58.62 231 ALA A N 1
ATOM 1894 C CA . ALA A 1 231 ? 8.048 -8.880 -11.749 1.00 58.62 231 ALA A CA 1
ATOM 1895 C C . ALA A 1 231 ? 6.566 -8.674 -11.443 1.00 58.62 231 ALA A C 1
ATOM 1897 O O . ALA A 1 231 ? 6.163 -8.922 -10.315 1.00 58.62 231 ALA A O 1
ATOM 1898 N N . LEU A 1 232 ? 5.750 -8.276 -12.422 1.00 59.97 232 LEU A N 1
ATOM 1899 C CA . LEU A 1 232 ? 4.304 -8.130 -12.238 1.00 59.97 232 LEU A CA 1
ATOM 1900 C C . LEU A 1 232 ? 3.640 -9.489 -11.967 1.00 59.97 232 LEU A C 1
ATOM 1902 O O . LEU A 1 232 ? 3.058 -9.694 -10.902 1.00 59.97 232 LEU A O 1
ATOM 1906 N N . TYR A 1 233 ? 3.800 -10.441 -12.889 1.00 62.50 233 TYR A N 1
ATOM 1907 C CA . TYR A 1 233 ? 3.231 -11.787 -12.787 1.00 62.50 233 TYR A CA 1
ATOM 1908 C C . TYR A 1 233 ? 3.762 -12.540 -11.569 1.00 62.50 233 TYR A C 1
ATOM 1910 O O . TYR A 1 233 ? 3.006 -13.112 -10.786 1.00 62.50 233 TYR A O 1
ATOM 1918 N N . GLY A 1 234 ? 5.080 -12.525 -11.391 1.00 58.69 234 GLY A N 1
ATOM 1919 C CA . GLY A 1 234 ? 5.759 -13.172 -10.284 1.00 58.69 234 GLY A CA 1
ATOM 1920 C C . GLY A 1 234 ? 5.329 -12.587 -8.947 1.00 58.69 234 GLY A C 1
ATOM 1921 O O . GLY A 1 234 ? 5.067 -13.359 -8.029 1.00 58.69 234 GLY A O 1
ATOM 1922 N N . CYS A 1 235 ? 5.226 -11.257 -8.820 1.00 64.38 235 CYS A N 1
ATOM 1923 C CA . CYS A 1 235 ? 4.838 -10.616 -7.560 1.00 64.38 235 CYS A CA 1
ATOM 1924 C C . CYS A 1 235 ? 3.429 -11.022 -7.150 1.00 64.38 235 CYS A C 1
ATOM 1926 O O . CYS A 1 235 ? 3.246 -11.467 -6.019 1.00 64.38 235 CYS A O 1
ATOM 1928 N N . VAL A 1 236 ? 2.464 -10.948 -8.069 1.00 61.06 236 VAL A N 1
ATOM 1929 C CA . VAL A 1 236 ? 1.081 -11.345 -7.779 1.00 61.06 236 VAL A CA 1
ATOM 1930 C C . VAL A 1 236 ? 1.003 -12.839 -7.463 1.00 61.06 236 VAL A C 1
ATOM 1932 O O . VAL A 1 236 ? 0.491 -13.221 -6.411 1.00 61.06 236 VAL A O 1
ATOM 1935 N N . LEU A 1 237 ? 1.561 -13.695 -8.324 1.00 56.97 237 LEU A N 1
ATOM 1936 C CA . LEU A 1 237 ? 1.475 -15.147 -8.158 1.00 56.97 237 LEU A CA 1
ATOM 1937 C C . LEU A 1 237 ? 2.136 -15.613 -6.853 1.00 56.97 237 LEU A C 1
ATOM 1939 O O . LEU A 1 237 ? 1.633 -16.507 -6.179 1.00 56.97 237 LEU A O 1
ATOM 1943 N N . VAL A 1 238 ? 3.281 -15.030 -6.489 1.00 63.00 238 VAL A N 1
ATOM 1944 C CA . VAL A 1 238 ? 3.960 -15.377 -5.237 1.00 63.00 238 VAL A CA 1
ATOM 1945 C C . VAL A 1 238 ? 3.188 -14.859 -4.033 1.00 63.00 238 VAL A C 1
ATOM 1947 O O . VAL A 1 238 ? 3.053 -15.592 -3.056 1.00 63.00 238 VAL A O 1
ATOM 1950 N N . TYR A 1 239 ? 2.666 -13.637 -4.093 1.00 60.62 239 TYR A N 1
ATOM 1951 C CA . TYR A 1 239 ? 1.895 -13.057 -2.999 1.00 60.62 239 TYR A CA 1
ATOM 1952 C C . TYR A 1 239 ? 0.672 -13.914 -2.637 1.00 60.62 239 TYR A C 1
ATOM 1954 O O . TYR A 1 239 ? 0.466 -14.248 -1.465 1.00 60.62 239 TYR A O 1
ATOM 1962 N N . LEU A 1 240 ? -0.056 -14.402 -3.647 1.00 57.22 240 LEU A N 1
ATOM 1963 C CA . LEU A 1 240 ? -1.178 -15.325 -3.454 1.00 57.22 240 LEU A CA 1
ATOM 1964 C C . LEU A 1 240 ? -0.767 -16.645 -2.779 1.00 57.22 240 LEU A C 1
ATOM 1966 O O . LEU A 1 240 ? -1.553 -17.203 -2.020 1.00 57.22 240 LEU A O 1
ATOM 1970 N N . CYS A 1 241 ? 0.468 -17.114 -2.962 1.00 49.25 241 CYS A N 1
ATOM 1971 C CA . CYS A 1 241 ? 0.929 -18.402 -2.429 1.00 49.25 241 CYS A CA 1
ATOM 1972 C C . CYS A 1 241 ? 1.686 -18.338 -1.089 1.00 49.25 241 CYS A C 1
ATOM 1974 O O . CYS A 1 241 ? 1.921 -19.393 -0.504 1.00 49.25 241 CYS A O 1
ATOM 1976 N N . VAL A 1 242 ? 2.154 -17.164 -0.647 1.00 50.69 242 VAL A N 1
ATOM 1977 C CA . VAL A 1 242 ? 3.219 -17.081 0.380 1.00 50.69 242 VAL A CA 1
ATOM 1978 C C . VAL A 1 242 ? 2.851 -16.307 1.646 1.00 50.69 242 VAL A C 1
ATOM 1980 O O . VAL A 1 242 ? 3.392 -16.621 2.704 1.00 50.69 242 VAL A O 1
ATOM 1983 N N . VAL A 1 243 ? 1.989 -15.297 1.540 1.00 47.41 243 VAL A N 1
ATOM 1984 C CA . VAL A 1 243 ? 1.521 -14.505 2.698 1.00 47.41 243 VAL A CA 1
ATOM 1985 C C . VAL A 1 243 ? 0.329 -15.173 3.385 1.00 47.41 243 VAL A C 1
ATOM 1987 O O . VAL A 1 243 ? 0.015 -14.832 4.535 1.00 47.41 243 VAL A O 1
#